Protein AF-A0A229HDL2-F1 (afdb_monomer_lite)

pLDDT: mean 73.29, std 24.27, range [25.62, 96.75]

Structure (mmCIF, N/CA/C/O backbone):
data_AF-A0A229HDL2-F1
#
_entry.id   AF-A0A229HDL2-F1
#
loop_
_atom_site.group_PDB
_atom_site.id
_atom_site.type_symbol
_atom_site.label_atom_id
_atom_site.label_alt_id
_atom_site.label_comp_id
_atom_site.label_asym_id
_atom_site.label_entity_id
_atom_site.label_seq_id
_atom_site.pdbx_PDB_ins_code
_atom_site.Cartn_x
_atom_site.Cartn_y
_atom_site.Cartn_z
_atom_site.occupancy
_atom_site.B_iso_or_equiv
_atom_site.auth_seq_id
_atom_site.auth_comp_id
_atom_site.auth_asym_id
_atom_site.auth_atom_id
_atom_site.pdbx_PDB_model_num
ATOM 1 N N . MET A 1 1 ? -19.088 -33.763 -33.936 1.00 35.72 1 MET A N 1
ATOM 2 C CA . MET A 1 1 ? -19.529 -34.757 -32.932 1.00 35.72 1 MET A CA 1
ATOM 3 C C . MET A 1 1 ? -18.611 -34.545 -31.736 1.00 35.72 1 MET A C 1
ATOM 5 O O . MET A 1 1 ? -17.457 -34.911 -31.828 1.00 35.72 1 MET A O 1
ATOM 9 N N . PHE A 1 2 ? -18.923 -33.726 -30.738 1.00 29.33 2 PHE A N 1
ATOM 10 C CA . PHE A 1 2 ? -20.128 -33.645 -29.916 1.00 29.33 2 PHE A CA 1
ATOM 11 C C . PHE A 1 2 ? -20.844 -32.289 -29.994 1.00 29.33 2 PHE A C 1
ATOM 13 O O . PHE A 1 2 ? -20.220 -31.245 -30.150 1.00 29.33 2 PHE A O 1
ATOM 20 N N . ALA A 1 3 ? -22.164 -32.348 -29.862 1.00 27.50 3 ALA A N 1
ATOM 21 C CA . ALA A 1 3 ? -23.066 -31.244 -29.571 1.00 27.50 3 ALA A CA 1
ATOM 22 C C . ALA A 1 3 ? -23.783 -31.596 -28.261 1.00 27.50 3 ALA A C 1
ATOM 24 O O . ALA A 1 3 ? -24.092 -32.772 -28.084 1.00 27.50 3 ALA A O 1
ATOM 25 N N . PHE A 1 4 ? -24.050 -30.615 -27.394 1.00 26.47 4 PHE A N 1
ATOM 26 C CA . PHE A 1 4 ? -25.296 -30.477 -26.623 1.00 26.47 4 PHE A CA 1
ATOM 27 C C . PHE A 1 4 ? -25.312 -29.135 -25.859 1.00 26.47 4 PHE A C 1
ATOM 29 O O . PHE A 1 4 ? -24.327 -28.786 -25.218 1.00 26.47 4 PHE A O 1
ATOM 36 N N . LEU A 1 5 ? -26.439 -28.423 -26.026 1.00 29.22 5 LEU A N 1
ATOM 37 C CA . LEU A 1 5 ? -27.189 -27.481 -25.166 1.00 29.22 5 LEU A CA 1
ATOM 38 C C . LEU A 1 5 ? -26.467 -26.768 -23.996 1.00 29.22 5 LEU A C 1
ATOM 40 O O . LEU A 1 5 ? -25.735 -27.382 -23.244 1.00 29.22 5 LEU A O 1
ATOM 44 N N . GLY A 1 6 ? -26.736 -25.511 -23.641 1.00 26.12 6 GLY A N 1
ATOM 45 C CA . GLY A 1 6 ? -27.841 -24.611 -23.946 1.00 26.12 6 GLY A CA 1
ATOM 46 C C . GLY A 1 6 ? -27.874 -23.488 -22.888 1.00 26.12 6 GLY A C 1
ATOM 47 O O . GLY A 1 6 ? -27.521 -23.704 -21.736 1.00 26.12 6 GLY A O 1
ATOM 48 N N . SER A 1 7 ? -28.260 -22.292 -23.328 1.00 31.92 7 SER A N 1
ATOM 49 C CA . SER A 1 7 ? -28.936 -21.197 -22.612 1.00 31.92 7 SER A CA 1
ATOM 50 C C . SER A 1 7 ? -28.801 -21.063 -21.081 1.00 31.92 7 SER A C 1
ATOM 52 O O . SER A 1 7 ? -29.460 -21.776 -20.332 1.00 31.92 7 SER A O 1
ATOM 54 N N . ALA A 1 8 ? -28.155 -19.982 -20.627 1.00 31.09 8 ALA A N 1
ATOM 55 C CA . ALA A 1 8 ? -28.577 -19.252 -19.424 1.00 31.09 8 ALA A CA 1
ATOM 56 C C . ALA A 1 8 ? -28.154 -17.776 -19.521 1.00 31.09 8 ALA A C 1
ATOM 58 O O . ALA A 1 8 ? -27.014 -17.407 -19.240 1.00 31.09 8 ALA A O 1
ATOM 59 N N . GLY A 1 9 ? -29.089 -16.930 -19.960 1.00 27.27 9 GLY A N 1
ATOM 60 C CA . GLY A 1 9 ? -28.965 -15.480 -19.876 1.00 27.27 9 GLY A CA 1
ATOM 61 C C . GLY A 1 9 ? -28.921 -15.034 -18.417 1.00 27.27 9 GLY A C 1
ATOM 62 O O . GLY A 1 9 ? -29.721 -15.482 -17.598 1.00 27.27 9 GLY A O 1
ATOM 63 N N . TRP A 1 10 ? -27.980 -14.153 -18.095 1.00 25.62 10 TRP A N 1
ATOM 64 C CA . TRP A 1 10 ? -27.902 -13.514 -16.786 1.00 25.62 10 TRP A CA 1
ATOM 65 C C . TRP A 1 10 ? -29.042 -12.495 -16.628 1.00 25.62 10 TRP A C 1
ATOM 67 O O . TRP A 1 10 ? -29.143 -11.567 -17.436 1.00 25.62 10 TRP A O 1
ATOM 77 N N . PRO A 1 11 ? -29.911 -12.629 -15.611 1.00 33.75 11 PRO A N 1
ATOM 78 C CA . PRO A 1 11 ? -31.008 -11.698 -15.414 1.00 33.75 11 PRO A CA 1
ATOM 79 C C . PRO A 1 11 ? -30.510 -10.409 -14.748 1.00 33.75 11 PRO A C 1
ATOM 81 O O . PRO A 1 11 ? -30.074 -10.403 -13.598 1.00 33.75 11 PRO A O 1
ATOM 84 N N . TYR A 1 12 ? -30.655 -9.285 -15.454 1.00 31.09 12 TYR A N 1
ATOM 85 C CA . TYR A 1 12 ? -30.693 -7.956 -14.843 1.00 31.09 12 TYR A CA 1
ATOM 86 C C . TYR A 1 12 ? -31.945 -7.862 -13.952 1.00 31.09 12 TYR A C 1
ATOM 88 O O . TYR A 1 12 ? -33.050 -7.558 -14.407 1.00 31.09 12 TYR A O 1
ATOM 96 N N . GLY A 1 13 ? -31.771 -8.166 -12.667 1.00 30.03 13 GLY A N 1
ATOM 97 C CA . GLY A 1 13 ? -32.766 -7.977 -11.618 1.00 30.03 13 GLY A CA 1
ATOM 98 C C . GLY A 1 13 ? -32.838 -6.512 -11.191 1.00 30.03 13 GLY A C 1
ATOM 99 O O . GLY A 1 13 ? -31.909 -5.958 -10.612 1.00 30.03 13 GLY A O 1
ATOM 100 N N . ARG A 1 14 ? -33.974 -5.890 -11.491 1.00 33.97 14 ARG A N 1
ATOM 101 C CA . ARG A 1 14 ? -34.402 -4.551 -11.077 1.00 33.97 14 ARG A CA 1
ATOM 102 C C . ARG A 1 14 ? -34.423 -4.462 -9.534 1.00 33.97 14 ARG A C 1
ATOM 104 O O . ARG A 1 14 ? -35.253 -5.110 -8.905 1.00 33.97 14 ARG A O 1
ATOM 111 N N . ALA A 1 15 ? -33.525 -3.685 -8.921 1.00 33.09 15 ALA A N 1
ATOM 112 C CA . ALA A 1 15 ? -33.500 -3.471 -7.469 1.00 33.09 15 ALA A CA 1
ATOM 113 C C . ALA A 1 15 ? -34.529 -2.412 -7.019 1.00 33.09 15 ALA A C 1
ATOM 115 O O . ALA A 1 15 ? -34.683 -1.359 -7.638 1.00 33.09 15 ALA A O 1
ATOM 116 N N . ALA A 1 16 ? -35.234 -2.737 -5.934 1.00 32.97 16 ALA A N 1
ATOM 117 C CA . ALA A 1 16 ? -36.350 -2.017 -5.324 1.00 32.97 16 ALA A CA 1
ATOM 118 C C . ALA A 1 16 ? -35.959 -0.684 -4.634 1.00 32.97 16 ALA A C 1
ATOM 120 O O . ALA A 1 16 ? -34.818 -0.525 -4.193 1.00 32.97 16 ALA A O 1
ATOM 121 N N . PRO A 1 17 ? -36.904 0.267 -4.467 1.00 36.31 17 PRO A N 1
ATOM 122 C CA . PRO A 1 17 ? -36.658 1.530 -3.780 1.00 36.31 17 PRO A CA 1
ATOM 123 C C . PRO A 1 17 ? -36.771 1.350 -2.259 1.00 36.31 17 PRO A C 1
ATOM 125 O O . PRO A 1 17 ? -37.806 0.919 -1.759 1.00 36.31 17 PRO A O 1
ATOM 128 N N . GLY A 1 18 ? -35.731 1.709 -1.500 1.00 40.47 18 GLY A N 1
ATOM 129 C CA . GLY A 1 18 ? -35.843 1.730 -0.036 1.00 40.47 18 GLY A CA 1
ATOM 130 C C . GLY A 1 18 ? -34.559 1.521 0.758 1.00 40.47 18 GLY A C 1
ATOM 131 O O . GLY A 1 18 ? -34.530 0.693 1.664 1.00 40.47 18 GLY A O 1
ATOM 132 N N . LYS A 1 19 ? -33.501 2.291 0.495 1.00 35.25 19 LYS A N 1
ATOM 133 C CA . LYS A 1 19 ? -32.442 2.510 1.492 1.00 35.25 19 LYS A CA 1
ATOM 134 C C . LYS A 1 19 ? -32.227 4.010 1.631 1.00 35.25 19 LYS A C 1
ATOM 136 O O . LYS A 1 19 ? -31.726 4.671 0.728 1.00 35.25 19 LYS A O 1
ATOM 141 N N . ARG A 1 20 ? -32.685 4.557 2.761 1.00 34.62 20 ARG A N 1
ATOM 142 C CA . ARG A 1 20 ? -32.428 5.945 3.155 1.00 34.62 20 ARG A CA 1
ATOM 143 C C . ARG A 1 20 ? -30.916 6.140 3.225 1.00 34.62 20 ARG A C 1
ATOM 145 O O . ARG A 1 20 ? -30.246 5.517 4.043 1.00 34.62 20 ARG A O 1
ATOM 152 N N . MET A 1 21 ? -30.410 7.002 2.353 1.00 29.44 21 MET A N 1
ATOM 153 C CA . MET A 1 21 ? -29.036 7.481 2.353 1.00 29.44 21 MET A CA 1
ATOM 154 C C . MET A 1 21 ? -28.767 8.156 3.703 1.00 29.44 21 MET A C 1
ATOM 156 O O . MET A 1 21 ? -29.301 9.234 3.976 1.00 29.44 21 MET A O 1
ATOM 160 N N . ARG A 1 22 ? -27.990 7.510 4.581 1.00 35.47 22 ARG A N 1
ATOM 161 C CA . ARG A 1 22 ? -27.449 8.184 5.765 1.00 35.47 22 ARG A CA 1
ATOM 162 C C . ARG A 1 22 ? -26.499 9.261 5.249 1.00 35.47 22 ARG A C 1
ATOM 164 O O . ARG A 1 22 ? -25.493 8.959 4.613 1.00 35.47 22 ARG A O 1
ATOM 171 N N . ARG A 1 23 ? -26.873 10.527 5.450 1.00 34.09 23 ARG A N 1
ATOM 172 C CA . ARG A 1 23 ? -25.997 11.671 5.186 1.00 34.09 23 ARG A CA 1
ATOM 173 C C . ARG A 1 23 ? -24.740 11.475 6.034 1.00 34.09 23 ARG A C 1
ATOM 175 O O . ARG A 1 23 ? -24.850 11.312 7.245 1.00 34.09 23 ARG A O 1
ATOM 182 N N . ARG A 1 24 ? -23.575 11.442 5.384 1.00 36.00 24 ARG A N 1
ATOM 183 C CA . ARG A 1 24 ? -22.274 11.461 6.058 1.00 36.00 24 ARG A CA 1
ATOM 184 C C . ARG A 1 24 ? -22.187 12.774 6.838 1.00 36.00 24 ARG A C 1
ATOM 186 O O . ARG A 1 24 ? -22.308 13.840 6.233 1.00 36.00 24 ARG A O 1
ATOM 193 N N . SER A 1 25 ? -22.028 12.694 8.154 1.00 28.47 25 SER A N 1
ATOM 194 C CA . SER A 1 25 ? -21.647 13.847 8.966 1.00 28.47 25 SER A CA 1
ATOM 195 C C . SER A 1 25 ? -20.234 14.255 8.559 1.00 28.47 25 SER A C 1
ATOM 197 O O . SER A 1 25 ? -19.325 13.430 8.543 1.00 28.47 25 SER A O 1
ATOM 199 N N . ALA A 1 26 ? -20.078 15.508 8.144 1.00 35.62 26 ALA A N 1
ATOM 200 C CA . ALA A 1 26 ? -18.794 16.084 7.787 1.00 35.62 26 ALA A CA 1
ATOM 201 C C . ALA A 1 26 ? -18.086 16.555 9.064 1.00 35.62 26 ALA A C 1
ATOM 203 O O . ALA A 1 26 ? -18.582 17.463 9.727 1.00 35.62 26 ALA A O 1
ATOM 204 N N . SER A 1 27 ? -16.936 15.968 9.388 1.00 34.97 27 SER A N 1
ATOM 205 C CA . SER A 1 27 ? -15.956 16.555 10.306 1.00 34.97 27 SER A CA 1
ATOM 206 C C . SER A 1 27 ? -14.816 17.195 9.500 1.00 34.97 27 SER A C 1
ATOM 208 O O . SER A 1 27 ? -14.452 16.744 8.412 1.00 34.97 27 SER A O 1
ATOM 210 N N . LEU A 1 28 ? -14.364 18.350 9.988 1.00 36.59 28 LEU A N 1
ATOM 211 C CA . LEU A 1 28 ? -13.565 19.356 9.288 1.00 36.59 28 LEU A CA 1
ATOM 212 C C . LEU A 1 28 ? -12.082 18.967 9.183 1.00 36.59 28 LEU A C 1
ATOM 214 O O . LEU A 1 28 ? -11.467 18.546 10.154 1.00 36.59 28 LEU A O 1
ATOM 218 N N . GLY A 1 29 ? -11.531 19.167 7.984 1.00 35.91 29 GLY A N 1
ATOM 219 C CA . GLY A 1 29 ? -10.149 18.874 7.596 1.00 35.91 29 GLY A CA 1
ATOM 220 C C . GLY A 1 29 ? -10.079 18.604 6.092 1.00 35.91 29 GLY A C 1
ATOM 221 O O . GLY A 1 29 ? -9.729 17.510 5.664 1.00 35.91 29 GLY A O 1
ATOM 222 N N . ARG A 1 30 ? -10.561 19.551 5.272 1.00 39.00 30 ARG A N 1
ATOM 223 C CA . ARG A 1 30 ? -10.638 19.392 3.812 1.00 39.00 30 ARG A CA 1
ATOM 224 C C . ARG A 1 30 ? -9.257 19.564 3.188 1.00 39.00 30 ARG A C 1
ATOM 226 O O . ARG A 1 30 ? -8.929 20.640 2.704 1.00 39.00 30 ARG A O 1
ATOM 233 N N . GLU A 1 31 ? -8.509 18.477 3.112 1.00 40.75 31 GLU A N 1
ATOM 234 C CA . GLU A 1 31 ? -7.578 18.285 2.008 1.00 40.75 31 GLU A CA 1
ATOM 235 C C . GLU A 1 31 ? -8.283 17.387 0.990 1.00 40.75 31 GLU A C 1
ATOM 237 O O . GLU A 1 31 ? -8.733 16.280 1.299 1.00 40.75 31 GLU A O 1
ATOM 242 N N . ALA A 1 32 ? -8.550 17.948 -0.191 1.00 40.72 32 ALA A N 1
ATOM 243 C CA . ALA A 1 32 ? -9.361 17.304 -1.211 1.00 40.72 32 ALA A CA 1
ATOM 244 C C . ALA A 1 32 ? -8.734 15.959 -1.599 1.00 40.72 32 ALA A C 1
ATOM 246 O O . ALA A 1 32 ? -7.570 15.899 -1.988 1.00 40.72 32 ALA A O 1
ATOM 247 N N . ILE A 1 33 ? -9.523 14.884 -1.507 1.00 43.34 33 ILE A N 1
ATOM 248 C CA . ILE A 1 33 ? -9.184 13.588 -2.103 1.00 43.34 33 ILE A CA 1
ATOM 249 C C . ILE A 1 33 ? -8.795 13.872 -3.564 1.00 43.34 33 ILE A C 1
ATOM 251 O O . ILE A 1 33 ? -9.604 14.492 -4.269 1.00 43.34 33 ILE A O 1
ATOM 255 N N . PRO A 1 34 ? -7.589 13.491 -4.028 1.00 38.41 34 PRO A N 1
ATOM 256 C CA . PRO A 1 34 ? -7.245 13.667 -5.430 1.00 38.41 34 PRO A CA 1
ATOM 257 C C . PRO A 1 34 ? -8.293 12.953 -6.299 1.00 38.41 34 PRO A C 1
ATOM 259 O O . PRO A 1 34 ? -8.864 11.945 -5.866 1.00 38.41 34 PRO A O 1
ATOM 262 N N . PRO A 1 35 ? -8.597 13.466 -7.505 1.00 37.59 35 PRO A N 1
ATOM 263 C CA . PRO A 1 35 ? -9.518 12.793 -8.412 1.00 37.59 35 PRO A CA 1
ATOM 264 C C . PRO A 1 35 ? -9.108 11.322 -8.584 1.00 37.59 35 PRO A C 1
ATOM 266 O O . PRO A 1 35 ? -7.925 10.994 -8.513 1.00 37.59 35 PRO A O 1
ATOM 269 N N . ARG A 1 36 ? -10.119 10.449 -8.736 1.00 45.44 36 ARG A N 1
ATOM 270 C CA . ARG A 1 36 ? -10.008 8.987 -8.919 1.00 45.44 36 ARG A CA 1
ATOM 271 C C . ARG A 1 36 ? -8.704 8.583 -9.617 1.00 45.44 36 ARG A C 1
ATOM 273 O O . ARG A 1 36 ? -8.423 9.197 -10.643 1.00 45.44 36 ARG A O 1
ATOM 280 N N . PRO A 1 37 ? -8.011 7.504 -9.192 1.00 46.78 37 PRO A N 1
ATOM 281 C CA . PRO A 1 37 ? -6.945 6.946 -10.011 1.00 46.78 37 PRO A CA 1
ATOM 282 C C . PRO A 1 37 ? -7.536 6.579 -11.378 1.00 46.78 37 PRO A C 1
ATOM 284 O O . PRO A 1 37 ? -8.365 5.675 -11.525 1.00 46.78 37 PRO A O 1
ATOM 287 N N . GLU A 1 38 ? -7.187 7.379 -12.373 1.00 44.91 38 GLU A N 1
ATOM 288 C CA . GLU A 1 38 ? -7.471 7.152 -13.775 1.00 44.91 38 GLU A CA 1
ATOM 289 C C . GLU A 1 38 ? -6.586 5.985 -14.211 1.00 44.91 38 GLU A C 1
ATOM 291 O O . GLU A 1 38 ? -5.394 6.157 -14.385 1.00 44.91 38 GLU A O 1
ATOM 296 N N . ARG A 1 39 ? -7.174 4.777 -14.236 1.00 53.09 39 ARG A N 1
ATOM 297 C CA . ARG A 1 39 ? -6.600 3.490 -14.691 1.00 53.09 39 ARG A CA 1
ATOM 298 C C . ARG A 1 39 ? -5.068 3.395 -14.617 1.00 53.09 39 ARG A C 1
ATOM 300 O O . ARG A 1 39 ? -4.372 3.812 -15.538 1.00 53.09 39 ARG A O 1
ATOM 307 N N . SER A 1 40 ? -4.552 2.711 -13.598 1.00 62.78 40 SER A N 1
ATOM 308 C CA . SER A 1 40 ? -3.168 2.237 -13.632 1.00 62.78 40 SER A CA 1
ATOM 309 C C . SER A 1 40 ? -3.019 1.193 -14.747 1.00 62.78 40 SER A C 1
ATOM 311 O O . SER A 1 40 ? -3.548 0.084 -14.646 1.00 62.78 40 SER A O 1
ATOM 313 N N . ALA A 1 41 ? -2.338 1.555 -15.835 1.00 74.94 41 ALA A N 1
ATOM 314 C CA . ALA A 1 41 ? -1.947 0.603 -16.868 1.00 74.94 41 ALA A CA 1
ATOM 315 C C . ALA A 1 41 ? -0.718 -0.181 -16.385 1.00 74.94 41 ALA A C 1
ATOM 317 O O . ALA A 1 41 ? 0.343 0.406 -16.160 1.00 74.94 41 ALA A O 1
ATOM 318 N N . ILE A 1 42 ? -0.887 -1.485 -16.196 1.00 83.12 42 ILE A N 1
ATOM 319 C CA . ILE A 1 42 ? 0.175 -2.440 -15.895 1.00 83.12 42 ILE A CA 1
ATOM 320 C C . ILE A 1 42 ? 0.760 -2.912 -17.220 1.00 83.12 42 ILE A C 1
ATOM 322 O O . ILE A 1 42 ? 0.027 -3.337 -18.116 1.00 83.12 42 ILE A O 1
ATOM 326 N N . LEU A 1 43 ? 2.075 -2.808 -17.335 1.00 83.38 43 LEU A N 1
ATOM 327 C CA . LEU A 1 43 ? 2.819 -3.116 -18.544 1.00 83.38 43 LEU A CA 1
ATOM 328 C C . LEU A 1 43 ? 3.832 -4.222 -18.241 1.00 83.38 43 LEU A C 1
ATOM 330 O O . LEU A 1 43 ? 4.354 -4.294 -17.131 1.00 83.38 43 LEU A O 1
ATOM 334 N N . ALA A 1 44 ? 4.119 -5.081 -19.218 1.00 82.19 44 ALA A N 1
ATOM 335 C CA . ALA A 1 44 ? 5.055 -6.191 -19.031 1.00 82.19 44 ALA A CA 1
ATOM 336 C C . ALA A 1 44 ? 6.484 -5.711 -18.727 1.00 82.19 44 ALA A C 1
ATOM 338 O O . ALA A 1 44 ? 7.225 -6.378 -18.013 1.00 82.19 44 ALA A O 1
ATOM 339 N N . GLU A 1 45 ? 6.857 -4.532 -19.223 1.00 86.00 45 GLU A N 1
ATOM 340 C CA . GLU A 1 45 ? 8.133 -3.875 -18.937 1.00 86.00 45 GLU A CA 1
ATOM 341 C C . GLU A 1 45 ? 8.235 -3.268 -17.528 1.00 86.00 45 GLU A C 1
ATOM 343 O O . GLU A 1 45 ? 9.304 -2.781 -17.154 1.00 86.00 45 GLU A O 1
ATOM 348 N N . ASP A 1 46 ? 7.152 -3.266 -16.742 1.00 87.25 46 ASP A N 1
ATOM 349 C CA . ASP A 1 46 ? 7.191 -2.737 -15.384 1.00 87.25 46 ASP A CA 1
ATOM 350 C C . ASP A 1 46 ? 8.122 -3.578 -14.506 1.00 87.25 46 ASP A C 1
ATOM 352 O O . ASP A 1 46 ? 7.944 -4.786 -14.333 1.00 87.25 46 ASP A O 1
ATOM 356 N N . SER A 1 47 ? 9.078 -2.917 -13.855 1.00 90.75 47 SER A N 1
ATOM 357 C CA . SER A 1 47 ? 9.800 -3.536 -12.745 1.00 90.75 47 SER A CA 1
ATOM 358 C C . SER A 1 47 ? 8.831 -3.883 -11.607 1.00 90.75 47 SER A C 1
ATOM 360 O O . SER A 1 47 ? 7.771 -3.268 -11.473 1.00 90.75 47 SER A O 1
ATOM 362 N N . GLY A 1 48 ? 9.210 -4.811 -10.721 1.00 91.06 48 GLY A N 1
ATOM 363 C CA . GLY A 1 48 ? 8.396 -5.135 -9.541 1.00 91.06 48 GLY A CA 1
ATOM 364 C C . GLY A 1 48 ? 8.034 -3.894 -8.710 1.00 91.06 48 GLY A C 1
ATOM 365 O O . GLY A 1 48 ? 6.894 -3.750 -8.273 1.00 91.06 48 GLY A O 1
ATOM 366 N N . ALA A 1 49 ? 8.963 -2.942 -8.574 1.00 91.50 49 ALA A N 1
ATOM 367 C CA . ALA A 1 49 ? 8.729 -1.674 -7.882 1.00 91.50 49 ALA A CA 1
ATOM 368 C C . ALA A 1 49 ? 7.691 -0.787 -8.592 1.00 91.50 49 ALA A C 1
ATOM 370 O O . ALA A 1 49 ? 6.781 -0.276 -7.938 1.00 91.50 49 ALA A O 1
ATOM 371 N N . ALA A 1 50 ? 7.787 -0.638 -9.919 1.00 90.62 50 ALA A N 1
ATOM 372 C CA . ALA A 1 50 ? 6.819 0.119 -10.715 1.00 90.62 50 ALA A CA 1
ATOM 373 C C . ALA A 1 50 ? 5.428 -0.536 -10.697 1.00 90.62 50 ALA A C 1
ATOM 375 O O . ALA A 1 50 ? 4.411 0.151 -10.571 1.00 90.62 50 ALA A O 1
ATOM 376 N N . LEU A 1 51 ? 5.380 -1.868 -10.757 1.00 92.81 51 LEU A N 1
ATOM 377 C CA . LEU A 1 51 ? 4.149 -2.639 -10.648 1.00 92.81 51 LEU A CA 1
ATOM 378 C C . LEU A 1 51 ? 3.485 -2.429 -9.280 1.00 92.81 51 LEU A C 1
ATOM 380 O O . LEU A 1 51 ? 2.316 -2.046 -9.218 1.00 92.81 51 LEU A O 1
ATOM 384 N N . VAL A 1 52 ? 4.224 -2.596 -8.178 1.00 94.69 52 VAL A N 1
ATOM 385 C CA . VAL A 1 52 ? 3.691 -2.376 -6.824 1.00 94.69 52 VAL A CA 1
ATOM 386 C C . VAL A 1 52 ? 3.298 -0.914 -6.603 1.00 94.69 52 VAL A C 1
ATOM 388 O O . VAL A 1 52 ? 2.253 -0.664 -6.009 1.00 94.69 52 VAL A O 1
ATOM 391 N N . TYR A 1 53 ? 4.042 0.060 -7.136 1.00 93.12 53 TYR A N 1
ATOM 392 C CA . TYR A 1 53 ? 3.658 1.478 -7.106 1.00 93.12 53 TYR A CA 1
ATOM 393 C C . TYR A 1 53 ? 2.264 1.705 -7.717 1.00 93.12 53 TYR A C 1
ATOM 395 O O . TYR A 1 53 ? 1.394 2.339 -7.103 1.00 93.12 53 TYR A O 1
ATOM 403 N N . LYS A 1 54 ? 2.028 1.133 -8.906 1.00 91.38 54 LYS A N 1
ATOM 404 C CA . LYS A 1 54 ? 0.754 1.205 -9.639 1.00 91.38 54 LYS A CA 1
ATOM 405 C C . LYS A 1 54 ? -0.379 0.472 -8.920 1.00 91.38 54 LYS A C 1
ATOM 407 O O . LYS A 1 54 ? -1.499 0.991 -8.872 1.00 91.38 54 LYS A O 1
ATOM 412 N N . LEU A 1 55 ? -0.097 -0.703 -8.353 1.00 93.31 55 LEU A N 1
ATOM 413 C CA . LEU A 1 55 ? -1.053 -1.493 -7.571 1.00 93.31 55 LEU A CA 1
ATOM 414 C C . LEU A 1 55 ? -1.440 -0.766 -6.279 1.00 93.31 55 LEU A C 1
ATOM 416 O O . LEU A 1 55 ? -2.628 -0.633 -5.994 1.00 93.31 55 LEU A O 1
ATOM 420 N N . ALA A 1 56 ? -0.466 -0.208 -5.555 1.00 93.75 56 ALA A N 1
ATOM 421 C CA . ALA A 1 56 ? -0.678 0.579 -4.342 1.00 93.75 56 ALA A CA 1
ATOM 422 C C . ALA A 1 56 ? -1.578 1.799 -4.596 1.00 93.75 56 ALA A C 1
ATOM 424 O O . ALA A 1 56 ? -2.453 2.102 -3.786 1.00 93.75 56 ALA A O 1
ATOM 425 N N . ALA A 1 57 ? -1.450 2.461 -5.753 1.00 90.50 57 ALA A N 1
ATOM 426 C CA . ALA A 1 57 ? -2.359 3.543 -6.141 1.00 90.50 57 ALA A CA 1
ATOM 427 C C . ALA A 1 57 ? -3.824 3.072 -6.275 1.00 90.50 57 ALA A C 1
ATOM 429 O O . ALA A 1 57 ? -4.752 3.838 -6.005 1.00 90.50 57 ALA A O 1
ATOM 430 N N . GLY A 1 58 ? -4.051 1.799 -6.618 1.00 90.50 58 GLY A N 1
ATOM 431 C CA . GLY A 1 58 ? -5.376 1.177 -6.649 1.00 90.50 58 GLY A CA 1
ATOM 432 C C . GLY A 1 58 ? -6.068 1.131 -5.282 1.00 90.50 58 GLY A C 1
ATOM 433 O O . GLY A 1 58 ? -7.282 1.315 -5.218 1.00 90.50 58 GLY A O 1
ATOM 434 N N . PHE A 1 59 ? -5.312 0.994 -4.187 1.00 93.38 59 PHE A N 1
ATOM 435 C CA . PHE A 1 59 ? -5.838 0.977 -2.811 1.00 93.38 59 PHE A CA 1
ATOM 436 C C . PHE A 1 59 ? -6.333 2.346 -2.322 1.00 93.38 59 PHE A C 1
ATOM 438 O O . PHE A 1 59 ? -7.014 2.441 -1.299 1.00 93.38 59 PHE A O 1
ATOM 445 N N . LEU A 1 60 ? -6.047 3.427 -3.057 1.00 90.56 60 LEU A N 1
ATOM 446 C CA . LEU A 1 60 ? -6.613 4.748 -2.772 1.00 90.56 60 LEU A CA 1
ATOM 447 C C . LEU A 1 60 ? -8.097 4.844 -3.160 1.00 90.56 60 LEU A C 1
ATOM 449 O O . LEU A 1 60 ? -8.783 5.782 -2.745 1.00 90.56 60 LEU A O 1
ATOM 453 N N . GLY A 1 61 ? -8.611 3.874 -3.915 1.00 87.88 61 GLY A N 1
ATOM 454 C CA . GLY A 1 61 ? -9.999 3.806 -4.339 1.00 87.88 61 GLY A CA 1
ATOM 455 C C . GLY A 1 61 ? -10.321 2.443 -4.931 1.00 87.88 61 GLY A C 1
ATOM 456 O O . GLY A 1 61 ? -10.160 1.429 -4.270 1.00 87.88 61 GLY A O 1
ATOM 457 N N . ARG A 1 62 ? -10.808 2.420 -6.175 1.00 83.56 62 ARG A N 1
ATOM 458 C CA . ARG A 1 62 ? -11.134 1.166 -6.860 1.00 83.56 62 ARG A CA 1
ATOM 459 C C . ARG A 1 62 ? -9.956 0.705 -7.696 1.00 83.56 62 ARG A C 1
ATOM 461 O O . ARG A 1 62 ? -9.534 1.447 -8.586 1.00 83.56 62 ARG A O 1
ATOM 468 N N . ILE A 1 63 ? -9.494 -0.515 -7.452 1.00 85.19 63 ILE A N 1
ATOM 469 C CA . ILE A 1 63 ? -8.461 -1.126 -8.280 1.00 85.19 63 ILE A CA 1
ATOM 470 C C . ILE A 1 63 ? -9.021 -1.420 -9.678 1.00 85.19 63 ILE A C 1
ATOM 472 O O . ILE A 1 63 ? -10.069 -2.045 -9.839 1.00 85.19 63 ILE A O 1
ATOM 476 N N . CYS A 1 64 ? -8.334 -0.910 -10.696 1.00 80.31 64 CYS A N 1
ATOM 477 C CA . CYS A 1 64 ? -8.634 -1.148 -12.102 1.00 80.31 64 CYS A CA 1
ATOM 478 C C . CYS A 1 64 ? -7.327 -1.555 -12.772 1.00 80.31 64 CYS A C 1
ATOM 480 O O . CYS A 1 64 ? -6.440 -0.715 -12.916 1.00 80.31 64 CYS A O 1
ATOM 482 N N . LEU A 1 65 ? -7.221 -2.819 -13.173 1.00 82.88 65 LEU A N 1
ATOM 483 C CA . LEU A 1 65 ? -6.079 -3.316 -13.933 1.00 82.88 65 LEU A CA 1
ATOM 484 C C . LEU A 1 65 ? -6.391 -3.162 -15.426 1.00 82.88 65 LEU A C 1
ATOM 486 O O . LEU A 1 65 ? -7.479 -3.508 -15.884 1.00 82.88 65 LEU A O 1
ATOM 490 N N . SER A 1 66 ? -5.457 -2.591 -16.174 1.00 81.94 66 SER A N 1
ATOM 491 C CA . SER A 1 66 ? -5.535 -2.430 -17.631 1.00 81.94 66 SER A CA 1
ATOM 492 C C . SER A 1 66 ? -4.128 -2.520 -18.220 1.00 81.94 66 SER A C 1
ATOM 494 O O . SER A 1 66 ? -3.178 -2.394 -17.458 1.00 81.94 66 SER A O 1
ATOM 496 N N . GLY A 1 67 ? -3.986 -2.722 -19.531 1.00 82.75 67 GLY A N 1
ATOM 497 C CA . GLY A 1 67 ? -2.685 -2.897 -20.192 1.00 82.75 67 GLY A CA 1
ATOM 498 C C . GLY A 1 67 ? -2.532 -4.311 -20.746 1.00 82.75 67 GLY A C 1
ATOM 499 O O . GLY A 1 67 ? -3.496 -4.829 -21.308 1.00 82.75 67 GLY A O 1
ATOM 500 N N . ASP A 1 68 ? -1.365 -4.924 -20.534 1.00 81.56 68 ASP A N 1
ATOM 501 C CA . ASP A 1 68 ? -0.984 -6.221 -21.113 1.00 81.56 68 ASP A CA 1
ATOM 502 C C . ASP A 1 68 ? -0.848 -7.324 -20.032 1.00 81.56 68 ASP A C 1
ATOM 504 O O . ASP A 1 68 ? 0.235 -7.891 -19.864 1.00 81.56 68 ASP A O 1
ATOM 508 N N . PRO A 1 69 ? -1.909 -7.660 -19.267 1.00 76.38 69 PRO A N 1
ATOM 509 C CA . PRO A 1 69 ? -1.808 -8.642 -18.182 1.00 76.38 69 PRO A CA 1
ATOM 510 C C . PRO A 1 69 ? -1.370 -10.030 -18.677 1.00 76.38 69 PRO A C 1
ATOM 512 O O . PRO A 1 69 ? -0.688 -10.757 -17.961 1.00 76.38 69 PRO A O 1
ATOM 515 N N . ASP A 1 70 ? -1.697 -10.377 -19.923 1.00 82.31 70 ASP A N 1
ATOM 516 C CA . ASP A 1 70 ? -1.335 -11.657 -20.543 1.00 82.31 70 ASP A CA 1
ATOM 517 C C . ASP A 1 70 ? 0.175 -11.807 -20.796 1.00 82.31 70 ASP A C 1
ATOM 519 O O . ASP A 1 70 ? 0.646 -12.896 -21.119 1.00 82.31 70 ASP A O 1
ATOM 523 N N . ARG A 1 71 ? 0.942 -10.715 -20.678 1.00 88.56 71 ARG A N 1
ATOM 524 C CA . ARG A 1 71 ? 2.386 -10.675 -20.945 1.00 88.56 71 ARG A CA 1
ATOM 525 C C . ARG A 1 71 ? 3.233 -10.567 -19.679 1.00 88.56 71 ARG A C 1
ATOM 527 O O . ARG A 1 71 ? 4.449 -10.449 -19.794 1.00 88.56 71 ARG A O 1
ATOM 534 N N . LEU A 1 72 ? 2.603 -10.592 -18.506 1.00 89.62 72 LEU A N 1
ATOM 535 C CA . LEU A 1 72 ? 3.307 -10.584 -17.230 1.00 89.62 72 LEU A CA 1
ATOM 536 C C . LEU A 1 72 ? 4.016 -11.917 -16.994 1.00 89.62 72 LEU A C 1
ATOM 538 O O . LEU A 1 72 ? 3.473 -12.984 -17.294 1.00 89.62 72 LEU A O 1
ATOM 542 N N . ASP A 1 73 ? 5.216 -11.850 -16.428 1.00 92.12 73 ASP A N 1
ATOM 543 C CA . ASP A 1 73 ? 5.917 -13.036 -15.945 1.00 92.12 73 ASP A CA 1
ATOM 544 C C . ASP A 1 73 ? 5.291 -13.577 -14.641 1.00 92.12 73 ASP A C 1
ATOM 546 O O . ASP A 1 73 ? 4.403 -12.962 -14.043 1.00 92.12 73 ASP A O 1
ATOM 550 N N . GLU A 1 74 ? 5.724 -14.761 -14.192 1.00 93.12 74 GLU A N 1
ATOM 551 C CA . GLU A 1 74 ? 5.145 -15.396 -12.996 1.00 93.12 74 GLU A CA 1
ATOM 552 C C . GLU A 1 74 ? 5.386 -14.571 -11.722 1.00 93.12 74 GLU A C 1
ATOM 554 O O . GLU A 1 74 ? 4.540 -14.556 -10.830 1.00 93.12 74 GLU A O 1
ATOM 559 N N . HIS A 1 75 ? 6.505 -13.846 -11.635 1.00 92.19 75 HIS A N 1
ATOM 560 C CA . HIS A 1 75 ? 6.818 -13.010 -10.477 1.00 92.19 75 HIS A CA 1
ATOM 561 C C . HIS A 1 75 ? 5.908 -11.772 -10.425 1.00 92.19 75 HIS A C 1
ATOM 563 O O . HIS A 1 75 ? 5.331 -11.453 -9.385 1.00 92.19 75 HIS A O 1
ATOM 569 N N . GLN A 1 76 ? 5.695 -11.105 -11.559 1.00 92.88 76 GLN A N 1
ATOM 570 C CA . GLN A 1 76 ? 4.728 -10.019 -11.697 1.00 92.88 76 GLN A CA 1
ATOM 571 C C . GLN A 1 76 ? 3.299 -10.507 -11.412 1.00 92.88 76 GLN A C 1
ATOM 573 O O . GLN A 1 76 ? 2.546 -9.834 -10.703 1.00 92.88 76 GLN A O 1
ATOM 578 N N . TRP A 1 77 ? 2.921 -11.693 -11.899 1.00 93.75 77 TRP A N 1
ATOM 579 C CA . TRP A 1 77 ? 1.624 -12.297 -11.588 1.00 93.75 77 TRP A CA 1
ATOM 580 C C . TRP A 1 77 ? 1.457 -12.618 -10.104 1.00 93.75 77 TRP A C 1
ATOM 582 O O . TRP A 1 77 ? 0.362 -12.420 -9.572 1.00 93.75 77 TRP A O 1
ATOM 592 N N . ALA A 1 78 ? 2.511 -13.071 -9.421 1.00 94.31 78 ALA A N 1
ATOM 593 C CA . ALA A 1 78 ? 2.490 -13.276 -7.976 1.00 94.31 78 ALA A CA 1
ATOM 594 C C . ALA A 1 78 ? 2.183 -11.962 -7.240 1.00 94.31 78 ALA A C 1
ATOM 596 O O . ALA A 1 78 ? 1.231 -11.917 -6.462 1.00 94.31 78 ALA A O 1
ATOM 597 N N . LEU A 1 79 ? 2.865 -10.865 -7.592 1.00 94.44 79 LEU A N 1
ATOM 598 C CA . LEU A 1 79 ? 2.598 -9.534 -7.028 1.00 94.44 79 LEU A CA 1
ATOM 599 C C . LEU A 1 79 ? 1.161 -9.057 -7.291 1.00 94.44 79 LEU A C 1
ATOM 601 O O . LEU A 1 79 ? 0.519 -8.487 -6.407 1.00 94.44 79 LEU A O 1
ATOM 605 N N . VAL A 1 80 ? 0.622 -9.299 -8.491 1.00 93.44 80 VAL A N 1
ATOM 606 C CA . VAL A 1 80 ? -0.776 -8.964 -8.813 1.00 93.44 80 VAL A CA 1
ATOM 607 C C . VAL A 1 80 ? -1.749 -9.787 -7.967 1.00 93.44 80 VAL A C 1
ATOM 609 O O . VAL A 1 80 ? -2.714 -9.231 -7.441 1.00 93.44 80 VAL A O 1
ATOM 612 N N . ARG A 1 81 ? -1.514 -11.095 -7.808 1.00 94.56 81 ARG A N 1
ATOM 613 C CA . ARG A 1 81 ? -2.358 -11.974 -6.979 1.00 94.56 81 ARG A CA 1
ATOM 614 C C . ARG A 1 81 ? -2.331 -11.546 -5.513 1.00 94.56 81 ARG A C 1
ATOM 616 O O . ARG A 1 81 ? -3.397 -11.408 -4.918 1.00 94.56 81 ARG A O 1
ATOM 623 N N . GLU A 1 82 ? -1.149 -11.273 -4.967 1.00 95.44 82 GLU A N 1
ATOM 624 C CA . GLU A 1 82 ? -0.980 -10.752 -3.605 1.00 95.44 82 GLU A CA 1
ATOM 625 C C . GLU A 1 82 ? -1.718 -9.424 -3.413 1.00 95.44 82 GLU A C 1
ATOM 627 O O . GLU A 1 82 ? -2.442 -9.241 -2.434 1.00 95.44 82 GLU A O 1
ATOM 632 N N . ALA A 1 83 ? -1.607 -8.510 -4.380 1.00 94.69 83 ALA A N 1
ATOM 633 C CA . ALA A 1 83 ? -2.311 -7.237 -4.333 1.00 94.69 83 ALA A CA 1
ATOM 634 C C . ALA A 1 83 ? -3.835 -7.407 -4.378 1.00 94.69 83 ALA A C 1
ATOM 636 O O . ALA A 1 83 ? -4.542 -6.704 -3.659 1.00 94.69 83 ALA A O 1
ATOM 637 N N . LEU A 1 84 ? -4.361 -8.322 -5.197 1.00 94.31 84 LEU A N 1
ATOM 638 C CA . LEU A 1 84 ? -5.801 -8.575 -5.286 1.00 94.31 84 LEU A CA 1
ATOM 639 C C . LEU A 1 84 ? -6.358 -9.242 -4.020 1.00 94.31 84 LEU A C 1
ATOM 641 O O . LEU A 1 84 ? -7.438 -8.852 -3.572 1.00 94.31 84 LEU A O 1
ATOM 645 N N . ASP A 1 85 ? -5.626 -10.184 -3.419 1.00 95.69 85 ASP A N 1
ATOM 646 C CA . ASP A 1 85 ? -5.997 -10.783 -2.128 1.00 95.69 85 ASP A CA 1
ATOM 647 C C . ASP A 1 85 ? -6.033 -9.721 -1.019 1.00 95.69 85 ASP A C 1
ATOM 649 O O . ASP A 1 85 ? -7.046 -9.538 -0.330 1.00 95.69 85 ASP A O 1
ATOM 653 N N . LEU A 1 86 ? -4.964 -8.923 -0.922 1.00 96.19 86 LEU A N 1
ATOM 654 C CA . LEU A 1 86 ? -4.873 -7.822 0.031 1.00 96.19 86 LEU A CA 1
ATOM 655 C C . LEU A 1 86 ? -5.982 -6.784 -0.193 1.00 96.19 86 LEU A C 1
ATOM 657 O O . LEU A 1 86 ? -6.579 -6.296 0.768 1.00 96.19 86 LEU A O 1
ATOM 661 N N . TYR A 1 87 ? -6.302 -6.470 -1.451 1.00 95.38 87 TYR A N 1
ATOM 662 C CA . TYR A 1 87 ? -7.381 -5.549 -1.808 1.00 95.38 87 TYR A CA 1
ATOM 663 C C . TYR A 1 87 ? -8.749 -6.084 -1.372 1.00 95.38 87 TYR A C 1
ATOM 665 O O . TYR A 1 87 ? -9.550 -5.325 -0.827 1.00 95.38 87 TYR A O 1
ATOM 673 N N . GLY A 1 88 ? -9.011 -7.384 -1.537 1.00 94.75 88 GLY A N 1
ATOM 674 C CA . GLY A 1 88 ? -10.241 -8.018 -1.054 1.00 94.75 88 GLY A CA 1
ATOM 675 C C . GLY A 1 88 ? -10.429 -7.853 0.457 1.00 94.75 88 GLY A C 1
ATOM 676 O O . GLY A 1 88 ? -11.516 -7.497 0.916 1.00 94.75 88 GLY A O 1
ATOM 677 N N . ARG A 1 89 ? -9.349 -8.016 1.230 1.00 95.50 89 ARG A N 1
ATOM 678 C CA . ARG A 1 89 ? -9.341 -7.807 2.690 1.00 95.50 89 ARG A CA 1
ATOM 679 C C . ARG A 1 89 ? -9.503 -6.333 3.077 1.00 95.50 89 ARG A C 1
ATOM 681 O O . ARG A 1 89 ? -10.123 -6.026 4.096 1.00 95.50 89 ARG A O 1
ATOM 688 N N . ALA A 1 90 ? -8.961 -5.427 2.266 1.00 94.44 90 ALA A N 1
ATOM 689 C CA . ALA A 1 90 ? -8.987 -3.986 2.494 1.00 94.44 90 ALA A CA 1
ATOM 690 C C . ALA A 1 90 ? -10.271 -3.292 2.001 1.00 94.44 90 ALA A C 1
ATOM 692 O O . ALA A 1 90 ? -10.545 -2.170 2.426 1.00 94.44 90 ALA A O 1
ATOM 693 N N . ALA A 1 91 ? -11.075 -3.928 1.142 1.00 93.19 91 ALA A N 1
ATOM 694 C CA . ALA A 1 91 ? -1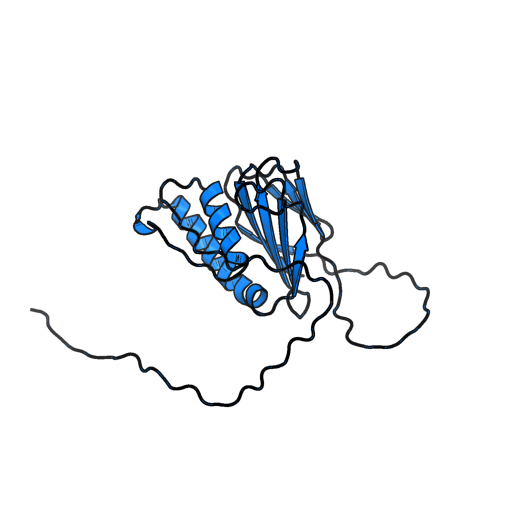2.251 -3.315 0.520 1.00 93.19 91 ALA A CA 1
ATOM 695 C C . ALA A 1 91 ? -13.217 -2.633 1.520 1.00 93.19 91 ALA A C 1
ATOM 697 O O . ALA A 1 91 ? -13.569 -1.476 1.282 1.00 93.19 91 ALA A O 1
ATOM 698 N N . PRO A 1 92 ? -13.557 -3.221 2.690 1.00 91.38 92 PRO A N 1
ATOM 699 C CA . PRO A 1 92 ? -14.395 -2.537 3.682 1.00 91.38 92 PRO A CA 1
ATOM 700 C C . PRO A 1 92 ? -13.777 -1.238 4.232 1.00 91.38 92 PRO A C 1
ATOM 702 O O . PRO A 1 92 ? -14.488 -0.278 4.516 1.00 91.38 92 PRO A O 1
ATOM 705 N N . LEU A 1 93 ? -12.445 -1.178 4.362 1.00 92.12 93 LEU A N 1
ATOM 706 C CA . LEU A 1 93 ? -11.719 0.025 4.795 1.00 92.12 93 LEU A CA 1
ATOM 707 C C . LEU A 1 93 ? -11.696 1.095 3.696 1.00 92.12 93 LEU A C 1
ATOM 709 O O . LEU A 1 93 ? -11.701 2.293 3.982 1.00 92.12 93 LEU A O 1
ATOM 713 N N . ILE A 1 94 ? -11.663 0.674 2.431 1.00 90.62 94 ILE A N 1
ATOM 714 C CA . ILE A 1 94 ? -11.715 1.568 1.270 1.00 90.62 94 ILE A CA 1
ATOM 715 C C . ILE A 1 94 ? -13.111 2.192 1.125 1.00 90.62 94 ILE A C 1
ATOM 717 O O . ILE A 1 94 ? -13.213 3.386 0.819 1.00 90.62 94 ILE A O 1
ATOM 721 N N . ASP A 1 95 ? -14.166 1.420 1.377 1.00 88.56 95 ASP A N 1
ATOM 722 C CA . ASP A 1 95 ? -15.552 1.859 1.197 1.00 88.56 95 ASP A CA 1
ATOM 723 C C . ASP A 1 95 ? -16.062 2.724 2.363 1.00 88.56 95 ASP A C 1
ATOM 725 O O . ASP A 1 95 ? -16.589 3.825 2.140 1.00 88.56 95 ASP A O 1
ATOM 729 N N . ASP A 1 96 ? -15.852 2.257 3.600 1.00 87.19 96 ASP A N 1
ATOM 730 C CA . ASP A 1 96 ? -16.472 2.822 4.807 1.00 87.19 96 ASP A CA 1
ATOM 731 C C . ASP A 1 96 ? -15.469 3.416 5.810 1.00 87.19 96 ASP A C 1
ATOM 733 O O . ASP A 1 96 ? -15.874 4.040 6.792 1.00 87.19 96 ASP A O 1
ATOM 737 N N . GLY A 1 97 ? -14.164 3.250 5.580 1.00 87.62 97 GLY A N 1
ATOM 738 C CA . GLY A 1 97 ? -13.134 3.724 6.499 1.00 87.62 97 GLY A CA 1
ATOM 739 C C . GLY A 1 97 ? -12.929 5.243 6.491 1.00 87.62 97 GLY A C 1
ATOM 740 O O . GLY A 1 97 ? -13.066 5.925 5.468 1.00 87.62 97 GLY A O 1
ATOM 741 N N . THR A 1 98 ? -12.521 5.780 7.639 1.00 89.62 98 THR A N 1
ATOM 742 C CA . THR A 1 98 ? -12.154 7.195 7.787 1.00 89.62 98 THR A CA 1
ATOM 743 C C . THR A 1 98 ? -10.744 7.416 7.255 1.00 89.62 98 THR A C 1
ATOM 745 O O . THR A 1 98 ? -9.791 6.802 7.730 1.00 89.62 98 THR A O 1
ATOM 748 N N . THR A 1 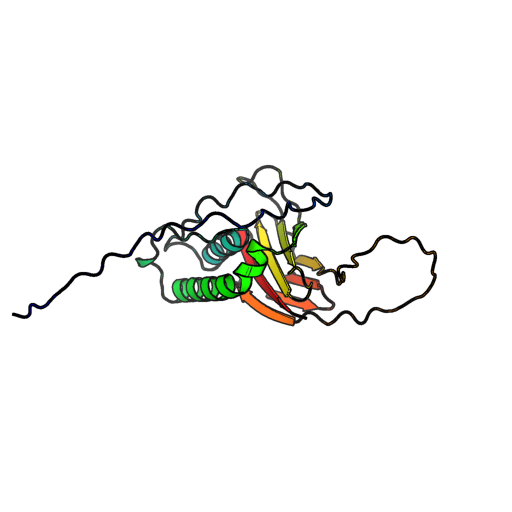99 ? -10.608 8.300 6.263 1.00 90.81 99 THR A N 1
ATOM 749 C CA . THR A 1 99 ? -9.333 8.570 5.582 1.00 90.81 99 THR A CA 1
ATOM 750 C C . THR A 1 99 ? -8.579 9.725 6.233 1.00 90.81 99 THR A C 1
ATOM 752 O O . THR A 1 99 ? -9.137 10.802 6.431 1.00 90.81 99 THR A O 1
ATOM 755 N N . ARG A 1 100 ? -7.286 9.525 6.482 1.00 89.44 100 ARG A N 1
ATOM 756 C CA . ARG A 1 100 ? -6.322 10.549 6.889 1.00 89.44 100 ARG A CA 1
ATOM 757 C C . ARG A 1 100 ? -5.172 10.554 5.895 1.00 89.44 100 ARG A C 1
ATOM 759 O O . ARG A 1 100 ? -4.633 9.499 5.571 1.00 89.44 100 ARG A O 1
ATOM 766 N N . GLN A 1 101 ? -4.820 11.733 5.404 1.00 87.88 101 GLN A N 1
ATOM 767 C CA . GLN A 1 101 ? -3.734 11.908 4.446 1.00 87.88 101 GLN A CA 1
ATOM 768 C C . GLN A 1 101 ? -2.579 12.645 5.117 1.00 87.88 101 GLN A C 1
ATOM 770 O O . GLN A 1 101 ? -2.783 13.423 6.048 1.00 87.88 101 GLN A O 1
ATOM 775 N N . GLY A 1 102 ? -1.370 12.375 4.653 1.00 85.44 102 GLY A N 1
ATOM 776 C CA . GLY A 1 102 ? -0.172 13.072 5.075 1.00 85.44 102 GLY A CA 1
ATOM 777 C C . GLY A 1 102 ? 0.936 12.943 4.039 1.00 85.44 102 GLY A C 1
ATOM 778 O O . GLY A 1 102 ? 0.751 12.390 2.952 1.00 85.44 102 GLY A O 1
ATOM 779 N N . GLY A 1 103 ? 2.106 13.450 4.411 1.00 80.12 103 GLY A N 1
ATOM 780 C CA . GLY A 1 103 ? 3.268 13.524 3.537 1.00 80.12 103 GLY A CA 1
ATOM 781 C C . GLY A 1 103 ? 3.452 14.906 2.917 1.00 80.12 103 GLY A C 1
ATOM 782 O O . GLY A 1 103 ? 2.629 15.805 3.074 1.00 80.12 103 GLY A O 1
ATOM 783 N N . THR A 1 104 ? 4.581 15.065 2.244 1.00 74.38 104 THR A N 1
ATOM 784 C CA . THR A 1 104 ? 4.982 16.300 1.581 1.00 74.38 104 THR A CA 1
ATOM 785 C C . THR A 1 104 ? 4.774 16.072 0.096 1.00 74.38 104 THR A C 1
ATOM 787 O O . THR A 1 104 ? 5.568 15.367 -0.518 1.00 74.38 104 THR A O 1
ATOM 790 N N . ARG A 1 105 ? 3.689 16.596 -0.480 1.00 66.50 105 ARG A N 1
ATOM 791 C CA . ARG A 1 105 ? 3.419 16.474 -1.917 1.00 66.50 105 ARG A CA 1
ATOM 792 C C . ARG A 1 105 ? 3.167 17.855 -2.516 1.00 66.50 105 ARG A C 1
ATOM 794 O O . ARG A 1 105 ? 2.300 18.589 -2.054 1.00 66.50 105 ARG A O 1
ATOM 801 N N . GLY A 1 106 ? 3.919 18.199 -3.562 1.00 60.53 106 GLY A N 1
ATOM 802 C CA . GLY A 1 106 ? 3.677 19.408 -4.354 1.00 60.53 106 GLY A CA 1
ATOM 803 C C . GLY A 1 106 ? 2.330 19.369 -5.093 1.00 60.53 106 GLY A C 1
ATOM 804 O O . GLY A 1 106 ? 1.770 18.302 -5.347 1.00 60.53 106 GLY A O 1
ATOM 805 N N . ALA A 1 107 ? 1.806 20.535 -5.486 1.00 57.06 107 ALA A N 1
ATOM 806 C CA . ALA A 1 107 ? 0.485 20.651 -6.121 1.00 57.06 107 ALA A CA 1
ATOM 807 C C . ALA A 1 107 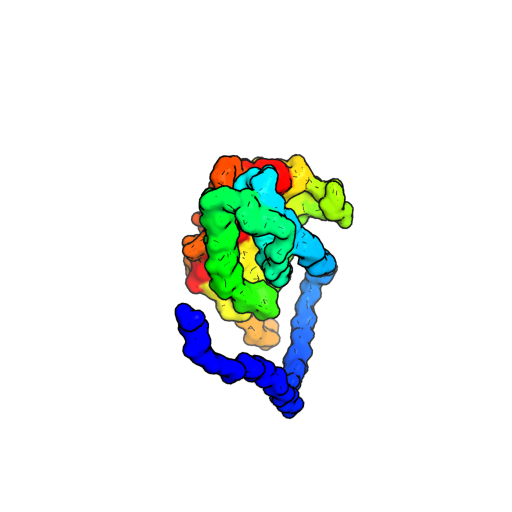? 0.354 19.875 -7.453 1.00 57.06 107 ALA A C 1
ATOM 809 O O . ALA A 1 107 ? -0.744 19.463 -7.831 1.00 57.06 107 ALA A O 1
ATOM 810 N N . ALA A 1 108 ? 1.463 19.646 -8.165 1.00 61.62 108 ALA A N 1
ATOM 811 C CA . ALA A 1 108 ? 1.478 18.959 -9.452 1.00 61.62 108 ALA A CA 1
ATOM 812 C C . ALA A 1 108 ? 1.732 17.450 -9.297 1.00 61.62 108 ALA A C 1
ATOM 814 O O . ALA A 1 108 ? 2.737 17.031 -8.736 1.00 61.62 108 ALA A O 1
ATOM 815 N N . LEU A 1 109 ? 0.844 16.619 -9.858 1.00 60.69 109 LEU A N 1
ATOM 816 C CA . LEU A 1 109 ? 0.993 15.153 -9.871 1.00 60.69 109 LEU A CA 1
ATOM 817 C C . LEU A 1 109 ? 2.134 14.689 -10.799 1.00 60.69 109 LEU A C 1
ATOM 819 O O . LEU A 1 109 ? 2.813 13.719 -10.494 1.00 60.69 109 LEU A O 1
ATOM 823 N N . ARG A 1 110 ? 2.368 15.409 -11.907 1.00 59.03 110 ARG A N 1
ATOM 824 C CA . ARG A 1 110 ? 3.400 15.079 -12.911 1.00 59.03 110 ARG A CA 1
ATOM 825 C C . ARG A 1 110 ? 4.838 15.270 -12.423 1.00 59.03 110 ARG A C 1
ATOM 827 O O . ARG A 1 110 ? 5.715 14.564 -12.893 1.00 59.03 110 ARG A O 1
ATOM 834 N N . ASN A 1 111 ? 5.049 16.194 -11.486 1.00 66.00 111 ASN A N 1
ATOM 835 C CA . ASN A 1 111 ? 6.350 16.500 -10.884 1.00 66.00 111 ASN A CA 1
ATOM 836 C C . ASN A 1 111 ? 6.233 16.369 -9.362 1.00 66.00 111 ASN A C 1
ATOM 838 O O . ASN A 1 111 ? 6.604 17.280 -8.620 1.00 66.00 111 ASN A O 1
ATOM 842 N N . ALA A 1 112 ? 5.593 15.291 -8.904 1.00 75.00 112 ALA A N 1
ATOM 843 C CA . ALA A 1 112 ? 5.446 15.053 -7.481 1.00 75.00 112 ALA A CA 1
ATOM 844 C C . ALA A 1 112 ? 6.840 14.844 -6.871 1.00 75.00 112 ALA A C 1
ATOM 846 O O . ALA A 1 112 ? 7.613 14.007 -7.332 1.00 75.00 112 ALA A O 1
ATOM 847 N N . VAL A 1 113 ? 7.142 15.635 -5.848 1.00 80.88 113 VAL A N 1
ATOM 848 C CA . VAL A 1 113 ? 8.353 15.531 -5.031 1.00 80.88 113 VAL A CA 1
ATOM 849 C C . VAL A 1 113 ? 7.920 15.163 -3.620 1.00 80.88 113 VAL A C 1
ATOM 851 O O . VAL A 1 113 ? 6.851 15.598 -3.177 1.00 80.88 113 VAL A O 1
ATOM 854 N N . GLY A 1 114 ? 8.736 14.365 -2.940 1.00 85.88 114 GLY A N 1
ATOM 855 C CA . GLY A 1 114 ? 8.526 13.940 -1.569 1.00 85.88 114 GLY A CA 1
ATOM 856 C C . GLY A 1 114 ? 7.704 12.661 -1.476 1.00 85.88 114 GLY A C 1
ATOM 857 O O . GLY A 1 114 ? 8.071 11.613 -2.007 1.00 85.88 114 GLY A O 1
ATOM 858 N N . ARG A 1 115 ? 6.601 12.716 -0.729 1.00 88.62 115 ARG A N 1
ATOM 859 C CA . ARG A 1 115 ? 5.938 11.520 -0.208 1.00 88.62 115 ARG A CA 1
ATOM 860 C C . ARG A 1 115 ? 4.455 11.699 0.046 1.00 88.62 115 ARG A C 1
ATOM 862 O O . ARG A 1 115 ? 4.005 12.783 0.401 1.00 88.62 115 ARG A O 1
ATOM 869 N N . GLN A 1 116 ? 3.712 10.606 -0.053 1.00 91.06 116 GLN A N 1
ATOM 870 C CA . GLN A 1 116 ? 2.305 10.537 0.320 1.00 91.06 116 GLN A CA 1
ATOM 871 C C . GLN A 1 116 ? 2.084 9.384 1.292 1.00 91.06 116 GLN A C 1
ATOM 873 O O . GLN A 1 116 ? 2.587 8.279 1.100 1.00 91.06 116 GLN A O 1
ATOM 878 N N . SER A 1 117 ? 1.294 9.645 2.327 1.00 91.75 117 SER A N 1
ATOM 879 C CA . SER A 1 117 ? 0.720 8.618 3.179 1.00 91.75 117 SER A CA 1
ATOM 880 C C . SER A 1 117 ? -0.792 8.755 3.219 1.00 91.75 117 SER A C 1
ATOM 882 O O . SER A 1 117 ? -1.338 9.851 3.341 1.00 91.75 117 SER A O 1
ATOM 884 N N . VAL A 1 118 ? -1.481 7.625 3.129 1.00 92.56 118 VAL A N 1
ATOM 885 C CA . VAL A 1 118 ? -2.927 7.543 3.301 1.00 92.56 118 VAL A CA 1
ATOM 886 C C . VAL A 1 118 ? -3.216 6.434 4.292 1.00 92.56 118 VAL A C 1
ATOM 888 O O . VAL A 1 118 ? -2.843 5.288 4.071 1.00 92.56 118 VAL A O 1
ATOM 891 N N . VAL A 1 119 ? -3.883 6.780 5.387 1.00 93.69 119 VAL A N 1
ATOM 892 C CA . VAL A 1 119 ? -4.366 5.832 6.393 1.00 93.69 119 VAL A CA 1
ATOM 893 C C . VAL A 1 119 ? -5.877 5.801 6.331 1.00 93.69 119 VAL A C 1
ATOM 895 O O . VAL A 1 119 ? -6.519 6.850 6.368 1.00 93.69 119 VAL A O 1
ATOM 898 N N . ARG A 1 120 ? -6.458 4.610 6.272 1.00 94.12 120 ARG A N 1
ATOM 899 C CA . ARG A 1 120 ? -7.895 4.395 6.412 1.00 94.12 120 ARG A CA 1
ATOM 900 C C . ARG A 1 120 ? -8.142 3.528 7.629 1.00 94.12 120 ARG A C 1
ATOM 902 O O . ARG A 1 120 ? -7.655 2.405 7.675 1.00 94.12 120 ARG A O 1
ATOM 909 N N . LEU A 1 121 ? -8.883 4.056 8.593 1.00 92.50 121 LEU A N 1
ATOM 910 C CA . LEU A 1 121 ? -9.278 3.330 9.799 1.00 92.50 121 LEU A CA 1
ATOM 911 C C . LEU A 1 121 ? -10.695 2.795 9.635 1.00 92.50 121 LEU A C 1
ATOM 913 O O . LEU A 1 121 ? -11.560 3.502 9.111 1.00 92.50 121 LEU A O 1
ATOM 917 N N . SER A 1 122 ? -10.942 1.566 10.079 1.00 91.69 122 SER A N 1
ATOM 918 C CA . SER A 1 122 ? -12.302 1.036 10.167 1.00 91.69 122 SER A CA 1
ATOM 919 C C . SER A 1 122 ? -13.146 1.862 11.144 1.00 91.69 122 SER A C 1
ATOM 921 O O . SER A 1 122 ? -12.599 2.481 12.058 1.00 91.69 122 SER A O 1
ATOM 923 N N . PRO A 1 123 ? -14.484 1.855 11.003 1.00 87.25 123 PRO A N 1
ATOM 924 C CA . PRO A 1 123 ? -15.372 2.552 11.936 1.00 87.25 123 PRO A CA 1
ATOM 925 C C . PRO A 1 123 ? -15.227 2.116 13.403 1.00 87.25 123 PRO A C 1
ATOM 927 O O . PRO A 1 123 ? -15.467 2.918 14.297 1.00 87.25 123 PRO A O 1
ATOM 930 N N . ASP A 1 124 ? -14.837 0.860 13.643 1.00 88.25 124 ASP A N 1
ATOM 931 C CA . ASP A 1 124 ? -14.545 0.310 14.976 1.00 88.25 124 ASP A CA 1
ATOM 932 C C . ASP A 1 124 ? -13.130 0.655 15.486 1.00 88.25 124 ASP A C 1
ATOM 934 O O . ASP A 1 124 ? -12.806 0.379 16.636 1.00 88.25 124 ASP A O 1
ATOM 938 N N . GLY A 1 125 ? -12.279 1.254 14.646 1.00 87.88 125 GLY A N 1
ATOM 939 C CA . GLY A 1 125 ? -10.899 1.597 14.979 1.00 87.88 125 GLY A CA 1
ATOM 940 C C . GLY A 1 125 ? -9.969 0.398 15.191 1.00 87.88 125 GLY A C 1
ATOM 941 O O . GLY A 1 125 ? -8.861 0.600 15.684 1.00 87.88 125 GLY A O 1
ATOM 942 N N . LEU A 1 126 ? -10.383 -0.829 14.854 1.00 90.25 126 LEU A N 1
ATOM 943 C CA . LEU A 1 126 ? -9.605 -2.058 15.075 1.00 90.25 126 LEU A CA 1
ATOM 944 C C . LEU A 1 126 ? -8.763 -2.474 13.869 1.00 90.25 126 LEU A C 1
ATOM 946 O O . LEU A 1 126 ? -7.884 -3.317 13.988 1.00 90.25 126 LEU A O 1
ATOM 950 N N . ARG A 1 127 ? -9.030 -1.908 12.690 1.00 93.94 127 ARG A N 1
ATOM 951 C CA . ARG A 1 127 ? -8.311 -2.216 11.453 1.00 93.94 127 ARG A CA 1
ATOM 952 C C . ARG A 1 127 ? -7.840 -0.944 10.773 1.00 93.94 127 ARG A C 1
ATOM 954 O O . ARG A 1 127 ? -8.547 0.065 10.750 1.00 93.94 127 ARG A O 1
ATOM 961 N N . ALA A 1 128 ? -6.661 -1.012 10.172 1.00 94.56 128 ALA A N 1
ATOM 962 C CA . ALA A 1 128 ? -6.075 0.087 9.425 1.00 94.56 128 ALA A CA 1
ATOM 963 C C . ALA A 1 128 ? -5.529 -0.394 8.080 1.00 94.56 128 ALA A C 1
ATOM 965 O O . ALA A 1 128 ? -4.838 -1.403 8.002 1.00 94.56 128 ALA A O 1
ATOM 966 N N . LEU A 1 129 ? -5.799 0.367 7.023 1.00 96.06 129 LEU A N 1
ATOM 967 C CA . LEU A 1 129 ? -5.110 0.262 5.742 1.00 96.06 129 LEU A CA 1
ATOM 968 C C . LEU A 1 129 ? -4.173 1.456 5.618 1.00 96.06 129 LEU A C 1
ATOM 970 O O . LEU A 1 129 ? -4.623 2.598 5.704 1.00 96.06 129 LEU A O 1
ATOM 974 N N . VAL A 1 130 ? -2.895 1.202 5.377 1.00 95.69 130 VAL A N 1
ATOM 975 C CA . VAL A 1 130 ? -1.894 2.235 5.122 1.00 95.69 130 VAL A CA 1
ATOM 976 C C . VAL A 1 130 ? -1.362 2.068 3.708 1.00 95.69 130 VAL A C 1
ATOM 978 O O . VAL A 1 130 ? -0.882 1.001 3.344 1.00 95.69 130 VAL A O 1
ATOM 981 N N . VAL A 1 131 ? -1.432 3.134 2.920 1.00 95.75 131 VAL A N 1
ATOM 982 C CA . VAL A 1 131 ? -0.843 3.228 1.583 1.00 95.75 131 VAL A CA 1
ATOM 983 C C . VAL A 1 131 ? 0.234 4.300 1.630 1.00 95.75 131 VAL A C 1
ATOM 985 O O . VAL A 1 131 ? -0.033 5.425 2.062 1.00 95.75 131 VAL A O 1
ATOM 988 N N . LEU A 1 132 ? 1.448 3.951 1.215 1.00 94.25 132 LEU A N 1
ATOM 989 C CA . LEU A 1 132 ? 2.586 4.862 1.160 1.00 94.25 132 LEU A CA 1
ATOM 990 C C . LEU A 1 132 ? 3.106 4.942 -0.271 1.00 94.25 132 LEU A C 1
ATOM 992 O O . LEU A 1 132 ? 3.273 3.917 -0.930 1.00 94.25 132 LEU A O 1
ATOM 996 N N . HIS A 1 133 ? 3.427 6.155 -0.710 1.00 93.06 133 HIS A N 1
ATOM 997 C CA . HIS A 1 133 ? 4.105 6.414 -1.976 1.00 93.06 133 HIS A CA 1
ATOM 998 C C . HIS A 1 133 ? 5.304 7.326 -1.746 1.00 93.06 133 HIS A C 1
ATOM 1000 O O . HIS A 1 133 ? 5.199 8.349 -1.063 1.00 93.06 133 HIS A O 1
ATOM 1006 N N . ALA A 1 134 ? 6.429 6.955 -2.345 1.00 91.50 134 ALA A N 1
ATOM 1007 C CA . ALA A 1 134 ? 7.606 7.792 -2.499 1.00 91.50 134 ALA A CA 1
ATOM 1008 C C . ALA A 1 134 ? 7.654 8.306 -3.944 1.00 91.50 134 ALA A C 1
ATOM 1010 O O . ALA A 1 134 ? 7.500 7.533 -4.893 1.00 91.50 134 ALA A O 1
ATOM 1011 N N . PHE A 1 135 ? 7.820 9.616 -4.110 1.00 89.69 135 PHE A N 1
ATOM 1012 C CA . PHE A 1 135 ? 7.965 10.254 -5.418 1.00 89.69 135 PHE A CA 1
ATOM 1013 C C . PHE A 1 135 ? 9.444 10.576 -5.676 1.00 89.69 135 PHE A C 1
ATOM 1015 O O . PHE A 1 135 ? 10.306 9.844 -5.194 1.00 89.69 135 PHE A O 1
ATOM 1022 N N . ALA A 1 136 ? 9.743 11.626 -6.444 1.00 86.25 136 ALA A N 1
ATOM 1023 C CA . ALA A 1 136 ? 11.112 12.120 -6.590 1.00 86.25 136 ALA A CA 1
ATOM 1024 C C . ALA A 1 136 ? 11.626 12.720 -5.268 1.00 86.25 136 ALA A C 1
ATOM 1026 O O . ALA A 1 136 ? 10.844 13.349 -4.551 1.00 86.25 136 ALA A O 1
ATOM 1027 N N . ASP A 1 137 ? 12.918 12.547 -4.978 1.00 83.50 137 ASP A N 1
ATOM 1028 C CA . ASP A 1 137 ? 13.602 13.029 -3.766 1.00 83.50 137 AS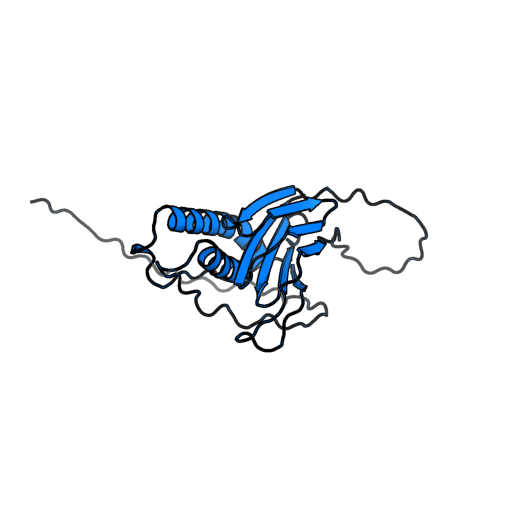P A CA 1
ATOM 1029 C C . ASP A 1 137 ? 12.842 12.718 -2.450 1.00 83.50 137 ASP A C 1
ATOM 1031 O O . ASP A 1 137 ? 12.405 13.626 -1.731 1.00 83.50 137 ASP A O 1
ATOM 1035 N N . PRO A 1 138 ? 12.568 11.430 -2.147 1.00 81.75 138 PRO A N 1
ATOM 1036 C CA . PRO A 1 138 ? 11.905 11.050 -0.912 1.00 81.75 138 PRO A CA 1
ATOM 1037 C C . PRO A 1 138 ? 12.881 11.098 0.271 1.00 81.75 138 PRO A C 1
ATOM 1039 O O . PRO A 1 138 ? 14.055 10.751 0.156 1.00 81.75 138 PRO A O 1
ATOM 1042 N N . ASP A 1 139 ? 12.363 11.437 1.453 1.00 80.44 139 ASP A N 1
ATOM 1043 C CA . ASP A 1 139 ? 13.120 11.300 2.700 1.00 80.44 139 ASP A CA 1
ATOM 1044 C C . ASP A 1 139 ? 13.606 9.851 2.902 1.00 80.44 139 ASP A C 1
ATOM 1046 O O . ASP A 1 139 ? 12.901 8.892 2.576 1.00 80.44 139 ASP A O 1
ATOM 1050 N N . GLU A 1 140 ? 14.753 9.678 3.570 1.00 81.50 140 GLU A N 1
ATOM 1051 C CA . GLU A 1 140 ? 15.348 8.358 3.856 1.00 81.50 140 GLU A CA 1
ATOM 1052 C C . GLU A 1 140 ? 14.396 7.415 4.621 1.00 81.50 140 GLU A C 1
ATOM 1054 O O . GLU A 1 140 ? 14.515 6.188 4.561 1.00 81.50 140 GLU A O 1
ATOM 1059 N N . SER A 1 141 ? 13.413 7.965 5.343 1.00 84.06 141 SER A N 1
ATOM 1060 C CA . SER A 1 141 ? 12.338 7.159 5.912 1.00 84.06 141 SER A CA 1
ATOM 1061 C C . SER A 1 141 ? 10.980 7.856 5.895 1.00 84.06 141 SER A C 1
ATOM 1063 O O . SER A 1 141 ? 10.833 9.010 6.301 1.00 84.06 141 SER A O 1
ATOM 1065 N N . LEU A 1 142 ? 9.955 7.094 5.511 1.00 85.94 142 LEU A N 1
ATOM 1066 C CA . LEU A 1 142 ? 8.554 7.442 5.721 1.00 85.94 142 LEU A CA 1
ATOM 1067 C C . LEU A 1 142 ? 8.084 6.839 7.031 1.00 85.94 142 LEU A C 1
ATOM 1069 O O . LEU A 1 142 ? 8.324 5.667 7.308 1.00 85.94 142 LEU A O 1
ATOM 1073 N N . SER A 1 143 ? 7.340 7.607 7.817 1.00 88.19 143 SER A N 1
ATOM 1074 C CA . SER A 1 143 ? 6.678 7.058 8.992 1.00 88.19 143 SER A CA 1
ATOM 1075 C C . SER A 1 143 ? 5.292 7.635 9.175 1.00 88.19 143 SER A C 1
ATOM 1077 O O . SER A 1 143 ? 5.102 8.835 8.972 1.00 88.19 143 SER A O 1
ATOM 1079 N N . VAL A 1 144 ? 4.375 6.800 9.642 1.00 88.50 144 VAL A N 1
ATOM 1080 C CA . VAL A 1 144 ? 2.990 7.161 9.911 1.00 88.50 144 VAL A CA 1
ATOM 1081 C C . VAL A 1 144 ? 2.601 6.654 11.290 1.00 88.50 144 VAL A C 1
ATOM 1083 O O . VAL A 1 144 ? 2.841 5.493 11.616 1.00 88.50 144 VAL A O 1
ATOM 1086 N N . THR A 1 145 ? 2.012 7.534 12.095 1.00 88.56 145 THR A N 1
ATOM 1087 C CA . THR A 1 145 ? 1.474 7.187 13.413 1.00 88.56 145 THR A CA 1
ATOM 1088 C C . THR A 1 145 ? 0.011 6.782 13.271 1.00 88.56 145 THR A C 1
ATOM 1090 O O . THR A 1 145 ? -0.820 7.575 12.817 1.00 88.56 145 THR A O 1
ATOM 1093 N N . LEU A 1 146 ? -0.297 5.555 13.673 1.00 83.94 146 LEU A N 1
ATOM 1094 C CA . LEU A 1 146 ? -1.654 5.058 13.844 1.00 83.94 146 LEU A CA 1
ATOM 1095 C C . LEU A 1 146 ? -2.132 5.590 15.195 1.00 83.94 146 LEU A C 1
ATOM 1097 O O . LEU A 1 146 ? -1.556 5.264 16.228 1.00 83.94 146 LEU A O 1
ATOM 1101 N N . LEU A 1 147 ? -3.098 6.511 15.179 1.00 71.44 147 LEU A N 1
ATOM 1102 C CA . LEU A 1 147 ? -3.656 7.034 16.425 1.00 71.44 147 LEU A CA 1
ATOM 1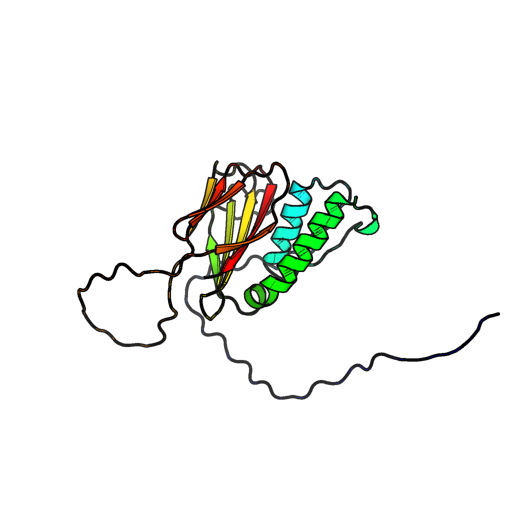103 C C . LEU A 1 147 ? -4.552 5.971 17.056 1.00 71.44 147 LEU A C 1
ATOM 1105 O O . LEU A 1 147 ? -5.250 5.254 16.341 1.00 71.44 147 LEU A O 1
ATOM 1109 N N . ASP A 1 148 ? -4.560 5.927 18.384 1.00 58.00 148 ASP A N 1
ATOM 1110 C CA . ASP A 1 148 ? -5.359 4.970 19.144 1.00 58.00 148 ASP A CA 1
ATOM 1111 C C . ASP A 1 148 ? -6.836 5.342 19.268 1.00 58.00 148 ASP A C 1
ATOM 1113 O O . ASP A 1 148 ? -7.578 4.550 19.849 1.00 58.00 148 ASP A O 1
ATOM 1117 N N . GLU A 1 149 ? -7.261 6.495 18.734 1.00 51.59 149 GLU A N 1
ATOM 1118 C CA . GLU A 1 149 ? -8.525 7.133 19.108 1.00 51.59 149 GLU A CA 1
ATOM 1119 C C . GLU A 1 149 ? -9.706 6.163 19.028 1.00 51.59 149 GLU A C 1
ATOM 1121 O O . GLU A 1 149 ? -10.184 5.789 17.953 1.00 51.59 149 GLU A O 1
ATOM 1126 N N . GLY A 1 150 ? -10.160 5.747 20.214 1.00 43.44 150 GLY A N 1
ATOM 1127 C CA . GLY A 1 150 ? -11.499 5.237 20.398 1.00 43.44 150 GLY A CA 1
ATOM 1128 C C . GLY A 1 150 ? -12.449 6.335 19.952 1.00 43.44 150 GLY A C 1
ATOM 1129 O O . GLY A 1 150 ? -12.286 7.498 20.313 1.00 43.44 150 GLY A O 1
ATOM 1130 N N . VAL A 1 151 ? -13.412 5.981 19.110 1.00 39.88 151 VAL A N 1
ATOM 1131 C CA . VAL A 1 151 ? -14.482 6.891 18.718 1.00 39.88 151 VAL A CA 1
ATOM 1132 C C . VAL A 1 151 ? -15.311 7.182 19.972 1.00 39.88 151 VAL A C 1
ATOM 1134 O O . VAL A 1 151 ? -16.267 6.470 20.270 1.00 39.88 151 VAL A O 1
ATOM 1137 N N . GLU A 1 152 ? -14.939 8.210 20.734 1.00 36.97 152 GLU A N 1
ATOM 1138 C CA . GLU A 1 152 ? -15.798 8.779 21.765 1.00 36.97 152 GLU A CA 1
ATOM 1139 C C . GLU A 1 152 ? -16.931 9.531 21.064 1.00 36.97 152 GLU A C 1
ATOM 1141 O O . GLU A 1 152 ? -16.819 10.682 20.643 1.00 36.97 152 GLU A O 1
ATOM 1146 N N . GLY A 1 153 ? -18.050 8.836 20.877 1.00 38.09 153 GLY A N 1
ATOM 1147 C CA . GLY A 1 153 ? -19.321 9.497 20.649 1.00 38.09 153 GLY A CA 1
ATOM 1148 C C . GLY A 1 153 ? -19.833 10.057 21.972 1.00 38.09 153 GLY A C 1
ATOM 1149 O O . GLY A 1 153 ? -20.194 9.280 22.849 1.00 38.09 153 GLY A O 1
ATOM 1150 N N . GLY A 1 154 ? -19.932 11.381 22.096 1.00 31.84 154 GLY A N 1
ATOM 1151 C CA . GLY A 1 154 ? -20.731 12.000 23.156 1.00 31.84 154 GLY A CA 1
ATOM 1152 C C . GLY A 1 154 ? -20.233 13.363 23.613 1.00 31.84 154 GLY A C 1
ATOM 1153 O O . GLY A 1 154 ? -19.160 13.486 24.183 1.00 31.84 154 GLY A O 1
ATOM 1154 N N . GLU A 1 155 ? -21.056 14.384 23.389 1.00 38.19 155 GLU A N 1
ATOM 1155 C CA . GLU A 1 155 ? -20.949 15.707 24.001 1.00 38.19 155 GLU A CA 1
ATOM 1156 C C . GLU A 1 155 ? -20.901 15.616 25.538 1.00 38.19 155 GLU A C 1
ATOM 1158 O O . GLU A 1 155 ? -21.685 14.887 26.144 1.00 38.19 155 GLU A O 1
ATOM 1163 N N . GLY A 1 156 ? -20.057 16.429 26.178 1.00 32.06 156 GLY A N 1
ATOM 1164 C CA . GLY A 1 156 ? -20.140 16.662 27.621 1.00 32.06 156 GLY A CA 1
ATOM 1165 C C . GLY A 1 156 ? -18.847 17.202 28.215 1.00 32.06 156 GLY A C 1
ATOM 1166 O O . GLY A 1 156 ? -17.900 16.459 28.430 1.00 32.06 156 GLY A O 1
ATOM 1167 N N . GLY A 1 157 ? -18.807 18.507 28.490 1.00 39.53 157 GLY A N 1
ATOM 1168 C CA . GLY A 1 157 ? -17.687 19.138 29.183 1.00 39.53 157 GLY A CA 1
ATOM 1169 C C . GLY A 1 157 ? -17.449 18.545 30.575 1.00 39.53 157 GLY A C 1
ATOM 1170 O O . GLY A 1 157 ? -18.387 18.301 31.329 1.00 39.53 157 GLY A O 1
ATOM 1171 N N . GLY A 1 158 ? -16.178 18.377 30.932 1.00 31.53 158 GLY A N 1
ATOM 1172 C CA . GLY A 1 158 ? -15.762 17.949 32.261 1.00 31.53 158 GLY A CA 1
ATOM 1173 C C . GLY A 1 158 ? -14.258 18.102 32.430 1.00 31.53 158 GLY A C 1
ATOM 1174 O O . GLY A 1 158 ? -13.478 17.387 31.816 1.00 31.53 158 GLY A O 1
ATOM 1175 N N . SER A 1 159 ? -13.859 19.066 33.258 1.00 44.19 159 SER A N 1
ATOM 1176 C CA . SER A 1 159 ? -12.499 19.197 33.779 1.00 44.19 159 SER A CA 1
ATOM 1177 C C . SER A 1 159 ? -12.149 17.952 34.599 1.00 44.19 159 SER A C 1
ATOM 1179 O O . SER A 1 159 ? -12.860 17.628 35.549 1.00 44.19 159 SER A O 1
ATOM 1181 N N . GLY A 1 160 ? -11.066 17.264 34.240 1.00 32.50 160 GLY A N 1
ATOM 1182 C CA . GLY A 1 160 ? -10.585 16.081 34.945 1.00 32.50 160 GLY A CA 1
ATOM 1183 C C . GLY A 1 160 ? -9.107 15.838 34.666 1.00 32.50 160 GLY A C 1
ATOM 1184 O O . GLY A 1 160 ? -8.736 15.356 33.604 1.00 32.50 160 GLY A O 1
ATOM 1185 N N . SER A 1 161 ? -8.268 16.201 35.634 1.00 46.44 161 SER A N 1
ATOM 1186 C CA . SER A 1 161 ? -6.879 15.756 35.741 1.00 46.44 161 SER A CA 1
ATOM 1187 C C . SER A 1 161 ? -6.863 14.266 36.084 1.00 46.44 161 SER A C 1
ATOM 1189 O O . SER A 1 161 ? -7.500 13.858 37.054 1.00 46.44 161 SER A O 1
ATOM 1191 N N . GLY A 1 162 ? -6.137 13.462 35.314 1.00 32.88 162 GLY A N 1
ATOM 1192 C CA . GLY A 1 162 ? -5.960 12.039 35.583 1.00 32.88 162 GLY A CA 1
ATOM 1193 C C . GLY A 1 162 ? -5.142 11.399 34.477 1.00 32.88 162 GLY A C 1
ATOM 1194 O O . GLY A 1 162 ? -5.621 11.252 33.359 1.00 32.88 162 GLY A O 1
ATOM 1195 N N . GLY A 1 163 ? -3.885 11.075 34.777 1.00 46.69 163 GLY A N 1
ATOM 1196 C CA . GLY A 1 163 ? -3.068 10.265 33.891 1.00 46.69 163 GLY A CA 1
ATOM 1197 C C . GLY A 1 163 ? -3.674 8.873 33.762 1.00 46.69 163 GLY A C 1
ATOM 1198 O O . GLY A 1 163 ? -3.929 8.221 34.770 1.00 46.69 163 GLY A O 1
ATOM 1199 N N . ASP A 1 164 ? -3.848 8.425 32.528 1.00 34.69 164 ASP A N 1
ATOM 1200 C CA . ASP A 1 164 ? -3.897 7.010 32.212 1.00 34.69 164 ASP A CA 1
ATOM 1201 C C . ASP A 1 164 ? -2.994 6.788 31.002 1.00 34.69 164 ASP A C 1
ATOM 1203 O O . ASP A 1 164 ? -3.202 7.332 29.915 1.00 34.69 164 AS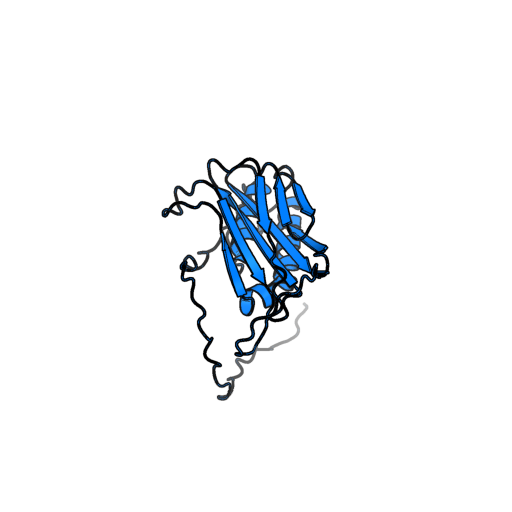P A O 1
ATOM 1207 N N . SER A 1 165 ? -1.910 6.054 31.230 1.00 43.94 165 SER A N 1
ATOM 1208 C CA . SER A 1 165 ? -1.089 5.474 30.180 1.00 43.94 165 SER A CA 1
ATOM 1209 C C . SER A 1 165 ? -1.946 4.433 29.480 1.00 43.94 165 SER A C 1
ATOM 1211 O O . SER A 1 165 ? -1.910 3.256 29.836 1.00 43.94 165 SER A O 1
ATOM 1213 N N . GLY A 1 166 ? -2.739 4.910 28.518 1.00 38.38 166 GLY A N 1
ATOM 1214 C CA . GLY A 1 166 ? -3.599 4.095 27.686 1.00 38.38 166 GLY A CA 1
ATOM 1215 C C . GLY A 1 166 ? -2.804 2.915 27.154 1.00 38.38 166 GLY A C 1
ATOM 1216 O O . GLY A 1 166 ? -1.900 3.065 26.332 1.00 38.38 166 GLY A O 1
ATOM 1217 N N . SER A 1 167 ? -3.140 1.735 27.661 1.00 44.94 167 SER A N 1
ATOM 1218 C CA . SER A 1 167 ? -2.811 0.453 27.058 1.00 44.94 167 SER A CA 1
ATOM 1219 C C . SER A 1 167 ? -3.567 0.374 25.729 1.00 44.94 167 SER A C 1
ATOM 1221 O O . SER A 1 167 ? -4.579 -0.318 25.610 1.00 44.94 167 SER A O 1
ATOM 1223 N N . GLY A 1 168 ? -3.112 1.139 24.739 1.00 55.47 168 GLY A N 1
ATOM 1224 C CA . GLY A 1 168 ? -3.542 0.999 23.361 1.00 55.47 168 GLY A CA 1
ATOM 1225 C C . GLY A 1 168 ? -3.207 -0.410 22.904 1.00 55.47 168 GLY A C 1
ATOM 1226 O O . GLY A 1 168 ? -2.062 -0.849 23.039 1.00 55.47 168 GLY A O 1
ATOM 1227 N N . ALA A 1 169 ? -4.209 -1.149 22.428 1.00 63.88 169 ALA A N 1
ATOM 1228 C CA . ALA A 1 169 ? -3.976 -2.465 21.855 1.00 63.88 169 ALA A CA 1
ATOM 1229 C C . ALA A 1 169 ? -2.911 -2.339 20.755 1.00 63.88 169 ALA A C 1
ATOM 1231 O O . ALA A 1 169 ? -3.009 -1.492 19.862 1.00 63.88 169 ALA A O 1
ATOM 1232 N N . ALA A 1 170 ? -1.847 -3.133 20.878 1.00 83.81 170 ALA A N 1
ATOM 1233 C CA . ALA A 1 170 ? -0.703 -3.033 19.992 1.00 83.81 170 ALA A CA 1
ATOM 1234 C C . ALA A 1 170 ? -1.114 -3.439 18.576 1.00 83.81 170 ALA A C 1
ATOM 1236 O O . ALA A 1 170 ? -1.568 -4.558 18.353 1.00 83.81 170 ALA A O 1
ATOM 1237 N N . TRP A 1 171 ? -0.911 -2.537 17.619 1.00 89.62 171 TRP A N 1
ATOM 1238 C CA . TRP A 1 171 ? -1.100 -2.849 16.209 1.00 89.62 171 TRP A CA 1
ATOM 1239 C C . TRP A 1 171 ? -0.200 -4.014 15.780 1.00 89.62 171 TRP A C 1
ATOM 1241 O O . TRP A 1 171 ? 1.002 -4.015 16.061 1.00 89.62 171 TRP A O 1
ATOM 1251 N N . ALA A 1 172 ? -0.776 -4.955 15.041 1.00 91.56 172 ALA A N 1
ATOM 1252 C CA . ALA A 1 172 ? -0.096 -6.032 14.341 1.00 91.56 172 ALA A CA 1
ATOM 1253 C C . ALA A 1 172 ? -0.146 -5.787 12.826 1.00 91.56 172 ALA A C 1
ATOM 1255 O O . ALA A 1 172 ? -1.133 -5.277 12.294 1.00 91.56 172 ALA A O 1
ATOM 1256 N N . LEU A 1 173 ? 0.935 -6.133 12.123 1.00 93.25 173 LEU A N 1
ATOM 1257 C CA . LEU A 1 173 ? 0.968 -6.119 10.662 1.00 93.25 173 LEU A CA 1
ATOM 1258 C C . LEU A 1 173 ? 0.396 -7.446 10.148 1.00 93.25 173 LEU A C 1
ATOM 1260 O O . LEU A 1 173 ? 1.065 -8.472 10.233 1.00 93.25 173 LEU A O 1
ATOM 1264 N N . ASP A 1 174 ? -0.822 -7.421 9.610 1.00 93.00 174 ASP A N 1
ATOM 1265 C CA . ASP A 1 174 ? -1.508 -8.632 9.143 1.00 93.00 174 ASP A CA 1
ATOM 1266 C C . ASP A 1 174 ? -1.043 -9.068 7.754 1.00 93.00 174 ASP A C 1
ATOM 1268 O O . ASP A 1 174 ? -1.066 -10.253 7.418 1.00 93.00 174 ASP A O 1
ATOM 1272 N N . ALA A 1 175 ? -0.745 -8.089 6.901 1.00 94.12 175 ALA A N 1
ATOM 1273 C CA . ALA A 1 175 ? -0.276 -8.292 5.540 1.00 94.12 175 ALA A CA 1
ATOM 1274 C C . ALA A 1 175 ? 0.333 -7.002 4.987 1.00 94.12 175 ALA A C 1
ATOM 1276 O O . ALA A 1 175 ? -0.051 -5.895 5.369 1.00 94.12 175 ALA A O 1
ATOM 1277 N N . SER A 1 176 ? 1.248 -7.145 4.036 1.00 95.12 176 SER A N 1
ATOM 1278 C CA . SER A 1 176 ? 1.824 -6.022 3.305 1.00 95.12 176 SER A CA 1
ATOM 1279 C C . SER A 1 176 ? 2.118 -6.396 1.864 1.00 95.12 176 SER A C 1
ATOM 1281 O O . SER A 1 176 ? 2.436 -7.546 1.584 1.00 95.12 176 SER A O 1
ATOM 1283 N N . LEU A 1 177 ? 2.077 -5.403 0.983 1.00 95.12 177 LEU A N 1
ATOM 1284 C CA . LEU A 1 177 ? 2.555 -5.490 -0.389 1.00 95.12 177 LEU A CA 1
ATOM 1285 C C . LEU A 1 177 ? 3.782 -4.587 -0.529 1.00 95.12 177 LEU A C 1
ATOM 1287 O O . LEU A 1 177 ? 3.673 -3.364 -0.397 1.00 95.12 177 LEU A O 1
ATOM 1291 N N . LEU A 1 178 ? 4.943 -5.184 -0.781 1.00 93.06 178 LEU A N 1
ATOM 1292 C CA . LEU A 1 178 ? 6.218 -4.492 -0.946 1.00 93.06 178 LEU A CA 1
ATOM 1293 C C . LEU A 1 178 ? 7.029 -5.224 -2.016 1.00 93.06 178 LEU A C 1
ATOM 1295 O O . LEU A 1 178 ? 7.159 -6.441 -1.953 1.00 93.06 178 LEU A O 1
ATOM 1299 N N . ALA A 1 179 ? 7.557 -4.493 -2.995 1.00 91.56 179 ALA A N 1
ATOM 1300 C CA . ALA A 1 179 ? 8.409 -5.092 -4.016 1.00 91.56 179 ALA A CA 1
ATOM 1301 C C . ALA A 1 179 ? 9.822 -5.349 -3.478 1.00 91.56 179 ALA A C 1
ATOM 1303 O O . ALA A 1 179 ? 10.347 -4.573 -2.670 1.00 91.56 179 ALA A O 1
ATOM 1304 N N . ASP A 1 180 ? 10.477 -6.381 -3.998 1.00 89.12 180 ASP A N 1
ATOM 1305 C CA . ASP A 1 180 ? 11.870 -6.668 -3.672 1.00 89.12 180 ASP A CA 1
ATOM 1306 C C . ASP A 1 180 ? 12.779 -5.463 -3.939 1.00 89.12 180 ASP A C 1
ATOM 1308 O O . ASP A 1 180 ? 12.646 -4.744 -4.932 1.00 89.12 180 ASP A O 1
ATOM 1312 N N . GLY A 1 181 ? 13.707 -5.217 -3.013 1.00 86.19 181 GLY A N 1
ATOM 1313 C CA . GLY A 1 181 ? 14.647 -4.100 -3.107 1.00 86.19 181 GLY A CA 1
ATOM 1314 C C . GLY A 1 181 ? 14.042 -2.717 -2.841 1.00 86.19 181 GLY A C 1
ATOM 1315 O O . GLY A 1 181 ? 14.774 -1.733 -2.903 1.00 86.19 181 GLY A O 1
ATOM 1316 N N . THR A 1 182 ? 12.754 -2.610 -2.486 1.00 88.00 182 THR A N 1
ATOM 1317 C CA . THR A 1 182 ? 12.113 -1.316 -2.170 1.00 88.00 182 THR A CA 1
ATOM 1318 C C . THR A 1 182 ? 12.179 -0.927 -0.692 1.00 88.00 182 THR A C 1
ATOM 1320 O O . THR A 1 182 ? 11.394 -0.112 -0.220 1.00 88.00 182 THR A O 1
ATOM 1323 N N . GLY A 1 183 ? 13.139 -1.479 0.050 1.00 87.56 183 GLY A N 1
ATOM 1324 C CA . GLY A 1 183 ? 13.340 -1.186 1.468 1.00 87.56 183 GLY A CA 1
ATOM 1325 C C . GLY A 1 183 ? 12.629 -2.176 2.389 1.00 87.56 183 GLY A C 1
ATOM 1326 O O . GLY A 1 183 ? 12.413 -3.327 2.023 1.00 87.56 183 GLY A O 1
ATOM 1327 N N . ALA A 1 184 ? 12.310 -1.740 3.610 1.00 89.19 184 ALA A N 1
ATOM 1328 C CA . ALA A 1 184 ? 11.677 -2.590 4.620 1.00 89.19 184 ALA A CA 1
ATOM 1329 C C . ALA A 1 184 ? 10.578 -1.851 5.389 1.00 89.19 184 ALA A C 1
ATOM 1331 O O . ALA A 1 184 ? 10.735 -0.677 5.745 1.00 89.19 184 ALA A O 1
ATOM 1332 N N . LEU A 1 185 ? 9.487 -2.564 5.674 1.00 91.88 185 LEU A N 1
ATOM 1333 C CA . LEU A 1 185 ? 8.424 -2.120 6.569 1.00 91.88 185 LEU A CA 1
ATOM 1334 C C . LEU A 1 185 ? 8.681 -2.616 7.992 1.00 91.88 185 LEU A C 1
ATOM 1336 O O . LEU A 1 185 ? 9.029 -3.770 8.215 1.00 91.88 185 LEU A O 1
ATOM 1340 N N . SER A 1 186 ? 8.481 -1.734 8.965 1.00 91.50 186 SER A N 1
ATOM 1341 C CA . SER A 1 186 ? 8.595 -2.047 10.389 1.00 91.50 186 SER A CA 1
ATOM 1342 C C . SER A 1 186 ? 7.481 -1.356 11.165 1.00 91.50 186 SER A C 1
ATOM 1344 O O . SER A 1 186 ? 7.117 -0.220 10.859 1.00 91.50 186 SER A O 1
ATOM 1346 N N . LEU A 1 187 ? 6.933 -2.040 12.166 1.00 90.88 187 LEU A N 1
ATOM 1347 C CA . LEU A 1 187 ? 5.876 -1.529 13.031 1.00 90.88 187 LEU A CA 1
ATOM 1348 C C . LEU A 1 187 ? 6.361 -1.571 14.477 1.00 90.88 187 LEU A C 1
ATOM 1350 O O . LEU A 1 187 ? 6.729 -2.630 14.976 1.00 90.88 187 LEU A O 1
ATOM 1354 N N . ALA A 1 188 ? 6.375 -0.418 15.141 1.00 87.25 188 ALA A N 1
ATOM 1355 C CA . ALA A 1 188 ? 6.751 -0.316 16.547 1.00 87.25 188 ALA A CA 1
ATOM 1356 C C . ALA A 1 188 ? 5.956 0.802 17.226 1.00 87.25 188 ALA A C 1
ATOM 1358 O O . ALA A 1 188 ? 5.916 1.923 16.718 1.00 87.25 188 ALA A O 1
ATOM 1359 N N . GLY A 1 189 ? 5.322 0.503 18.365 1.00 81.81 189 GLY A N 1
ATOM 1360 C CA . GLY A 1 189 ? 4.591 1.493 19.171 1.00 81.81 189 GLY A CA 1
ATOM 1361 C C . GLY A 1 189 ? 3.523 2.264 18.385 1.00 81.81 189 GLY A C 1
ATOM 1362 O O . GLY A 1 189 ? 3.494 3.489 18.441 1.00 81.81 189 GLY A O 1
ATOM 1363 N N . GLY A 1 190 ? 2.728 1.570 17.560 1.00 85.56 190 GLY A N 1
ATOM 1364 C CA . GLY A 1 190 ? 1.699 2.195 16.713 1.00 85.56 190 GLY A CA 1
ATOM 1365 C C . GLY A 1 190 ? 2.244 3.035 15.551 1.00 85.56 190 GLY A C 1
ATOM 1366 O O . GLY A 1 190 ? 1.484 3.707 14.857 1.00 85.56 190 GLY A O 1
ATOM 1367 N N . ARG A 1 191 ? 3.557 3.011 15.299 1.00 89.06 191 ARG A N 1
ATOM 1368 C CA . ARG A 1 191 ? 4.187 3.727 14.189 1.00 89.06 191 ARG A CA 1
ATOM 1369 C C . ARG A 1 191 ? 4.655 2.746 13.126 1.00 89.06 191 ARG A C 1
ATOM 1371 O O . ARG A 1 191 ? 5.569 1.958 13.365 1.00 89.06 191 ARG A O 1
ATOM 1378 N N . LEU A 1 192 ? 4.057 2.835 11.941 1.00 92.44 192 LEU A N 1
ATOM 1379 C CA . LEU A 1 192 ? 4.534 2.131 10.755 1.00 92.44 192 LEU A CA 1
ATOM 1380 C C . LEU A 1 192 ? 5.642 2.963 10.107 1.00 92.44 192 LEU A C 1
ATOM 1382 O O . LEU A 1 192 ? 5.467 4.161 9.866 1.00 92.44 192 LEU A O 1
ATOM 1386 N N . ARG A 1 193 ? 6.786 2.342 9.824 1.00 93.44 193 ARG A N 1
ATOM 1387 C CA . ARG A 1 193 ? 7.934 2.968 9.170 1.00 93.44 193 ARG A CA 1
ATOM 1388 C C . ARG A 1 193 ? 8.354 2.167 7.948 1.00 93.44 193 ARG A C 1
ATOM 1390 O O . ARG A 1 193 ? 8.577 0.964 8.044 1.00 93.44 193 ARG A O 1
ATOM 1397 N N . TRP A 1 194 ? 8.548 2.876 6.845 1.00 93.62 194 TRP A N 1
ATOM 1398 C CA . TRP A 1 194 ? 9.158 2.373 5.627 1.00 93.62 194 TRP A CA 1
ATOM 1399 C C . TRP A 1 194 ? 10.552 2.985 5.464 1.00 93.62 194 TRP A C 1
ATOM 1401 O O . TRP A 1 194 ? 10.700 4.209 5.407 1.00 93.62 194 TRP A O 1
ATOM 1411 N N . GLN A 1 195 ? 11.579 2.137 5.490 1.00 91.19 195 GLN A N 1
ATOM 1412 C CA . GLN A 1 195 ? 12.982 2.550 5.453 1.00 91.19 195 GLN A CA 1
ATOM 1413 C C . GLN A 1 195 ? 13.550 2.481 4.038 1.00 91.19 195 GLN A C 1
ATOM 1415 O O . GLN A 1 195 ? 13.408 1.449 3.384 1.00 91.19 195 GLN A O 1
ATOM 1420 N N . ARG A 1 196 ? 14.267 3.536 3.635 1.00 87.19 196 ARG A N 1
ATOM 1421 C CA . ARG A 1 196 ? 14.961 3.675 2.346 1.00 87.19 196 ARG A CA 1
ATOM 1422 C C . ARG A 1 196 ? 14.064 3.370 1.135 1.00 87.19 196 ARG A C 1
ATOM 1424 O O . ARG A 1 196 ? 14.424 2.510 0.330 1.00 87.19 196 ARG A O 1
ATOM 1431 N N . PRO A 1 197 ? 12.897 4.028 1.008 1.00 88.56 197 PRO A N 1
ATOM 1432 C CA . PRO A 1 197 ? 12.067 3.851 -0.173 1.00 88.56 197 PRO A CA 1
ATOM 1433 C C . PRO A 1 197 ? 12.796 4.404 -1.410 1.00 88.56 197 PRO A C 1
ATOM 1435 O O . PRO A 1 197 ? 13.269 5.542 -1.367 1.00 88.56 197 PRO A O 1
ATOM 1438 N N . PRO A 1 198 ? 12.901 3.645 -2.514 1.00 88.25 198 PRO A N 1
ATOM 1439 C CA . PRO A 1 198 ? 13.406 4.195 -3.764 1.00 88.25 198 PRO A CA 1
ATOM 1440 C C . PRO A 1 198 ? 12.418 5.209 -4.350 1.00 88.25 198 PRO A C 1
ATOM 1442 O O . PRO A 1 198 ? 11.229 5.211 -4.017 1.00 88.25 198 PRO A O 1
ATOM 1445 N N . GLU A 1 199 ? 12.894 6.060 -5.254 1.00 90.25 199 GLU A N 1
ATOM 1446 C CA . GLU A 1 199 ? 12.010 6.972 -5.980 1.00 90.25 199 GLU A CA 1
ATOM 1447 C C . GLU A 1 199 ? 10.959 6.197 -6.780 1.00 90.25 199 GLU A C 1
ATOM 1449 O O . GLU A 1 199 ? 11.228 5.110 -7.297 1.00 90.25 199 GLU A O 1
ATOM 1454 N N . TRP A 1 200 ? 9.761 6.772 -6.897 1.00 89.69 200 TRP A N 1
ATOM 1455 C CA . TRP A 1 200 ? 8.648 6.187 -7.655 1.00 89.69 200 TRP A CA 1
ATOM 1456 C C . TRP A 1 200 ? 8.283 4.766 -7.204 1.00 89.69 200 TRP A C 1
ATOM 1458 O O . TRP A 1 200 ? 7.996 3.886 -8.016 1.00 89.69 200 TRP A O 1
ATOM 1468 N N . SER A 1 201 ? 8.267 4.550 -5.887 1.00 92.19 201 SER A N 1
ATOM 1469 C CA . SER A 1 201 ? 7.894 3.279 -5.268 1.00 92.19 201 SER A CA 1
ATOM 1470 C C . SER A 1 201 ? 6.691 3.425 -4.343 1.00 92.19 201 SER A C 1
ATOM 1472 O O . SER A 1 201 ? 6.352 4.517 -3.875 1.00 92.19 201 SER A O 1
ATOM 1474 N N . GLY A 1 202 ? 5.978 2.323 -4.131 1.00 93.12 202 GLY A N 1
ATOM 1475 C CA . GLY A 1 202 ? 4.806 2.295 -3.268 1.00 93.12 202 GLY A CA 1
ATOM 1476 C C . GLY A 1 202 ? 4.778 1.044 -2.412 1.00 93.12 202 GLY A C 1
ATOM 1477 O O . GLY A 1 202 ? 5.424 0.047 -2.723 1.00 93.12 202 GLY A O 1
ATOM 1478 N N . THR A 1 203 ? 4.014 1.103 -1.331 1.00 95.81 203 THR A N 1
ATOM 1479 C CA . THR A 1 203 ? 3.744 -0.057 -0.489 1.00 95.81 203 THR A CA 1
ATOM 1480 C C . THR A 1 203 ? 2.392 0.077 0.194 1.00 95.81 203 THR A C 1
ATOM 1482 O O . THR A 1 203 ? 1.871 1.181 0.390 1.00 95.81 203 THR A O 1
ATOM 1485 N N . VAL A 1 204 ? 1.813 -1.067 0.539 1.00 96.75 204 VAL A N 1
ATOM 1486 C CA . VAL A 1 204 ? 0.533 -1.164 1.235 1.00 96.75 204 VAL A CA 1
ATOM 1487 C C . VAL A 1 204 ? 0.713 -2.036 2.465 1.00 96.75 204 VAL A C 1
ATOM 1489 O O . VAL A 1 204 ? 1.372 -3.067 2.395 1.00 96.75 204 VAL A O 1
ATOM 1492 N N . ALA A 1 205 ? 0.106 -1.648 3.579 1.00 96.75 205 ALA A N 1
ATOM 1493 C CA . ALA A 1 205 ? 0.067 -2.429 4.805 1.00 96.75 205 ALA A CA 1
ATOM 1494 C C . ALA A 1 205 ? -1.365 -2.497 5.337 1.00 96.75 205 ALA A C 1
ATOM 1496 O O . ALA A 1 205 ? -2.055 -1.479 5.420 1.00 96.75 205 ALA A O 1
ATOM 1497 N N . LEU A 1 206 ? -1.798 -3.696 5.713 1.00 96.06 206 LEU A N 1
ATOM 1498 C CA . LEU A 1 206 ? -3.032 -3.942 6.443 1.00 96.06 206 LEU A CA 1
ATOM 1499 C C . LEU A 1 206 ? -2.675 -4.303 7.882 1.00 96.06 206 LEU A C 1
ATOM 1501 O O . LEU A 1 206 ? -1.813 -5.152 8.114 1.00 96.06 206 LEU A O 1
ATOM 1505 N N . LEU A 1 207 ? -3.325 -3.640 8.830 1.00 94.56 207 LEU A N 1
ATOM 1506 C CA . LEU A 1 207 ? -3.058 -3.797 10.251 1.00 94.56 207 LEU A CA 1
ATOM 1507 C C . LEU A 1 207 ? -4.340 -4.060 11.032 1.00 94.56 207 LEU A C 1
ATOM 1509 O O . LEU A 1 207 ? -5.403 -3.540 10.672 1.00 94.56 207 LEU A O 1
ATOM 1513 N N . SER A 1 208 ? -4.201 -4.782 12.139 1.00 92.25 208 SER A N 1
ATOM 1514 C CA . SER A 1 208 ? -5.258 -5.013 13.123 1.00 92.25 208 SER A CA 1
ATOM 1515 C C . SER A 1 208 ? -4.757 -4.790 14.552 1.00 92.25 208 SER A C 1
ATOM 1517 O O . SER A 1 208 ? -3.547 -4.752 14.783 1.00 92.25 208 SER A O 1
ATOM 1519 N N . ARG A 1 209 ? -5.674 -4.595 15.501 1.00 87.06 209 ARG A N 1
ATOM 1520 C CA . ARG A 1 209 ? -5.411 -4.577 16.946 1.00 87.06 209 ARG A CA 1
ATOM 1521 C C . ARG A 1 209 ? -6.571 -5.199 17.717 1.00 87.06 209 ARG A C 1
ATOM 1523 O O . ARG A 1 209 ? -7.707 -5.151 17.189 1.00 87.06 209 ARG A O 1
#

Radius of gyration: 20.91 Å; chains: 1; bounding box: 52×55×69 Å

Sequence (209 aa):
MFAFLGSAGWPYGRAAPGKRMRRRSASLGREAIPPRPERSAILAEDSGAALVYKLAAGFLGRICLSGDPDRLDEHQWALVREALDLYGRAAPLIDDGTTRQGGTRGAALRNAVGRQSVVRLSPDGLRALVVLHAFADPDESLSVTLLDEGVEGGEGGGSGSGGDSGSGAAWALDASLLADGTGALSLAGGRLRWQRPPEWSGTVALLSR

Secondary structure (DSSP, 8-state):
--------PPP---PPS-----PPPPPS---PPPS----EEE-TT--HHHHHHHHHHHTTS---EEE-GGG--HHHHHHHHHHHHHHHHHHHHHHHPEEEEES-B-S-STT-BBEEEEEEE-TTSSEEEEEEEE-BS--SEEEEE----------------------PPPPEEEEEE--TTS-EEEEETTEEEEESPPTTEEEEEEEE-

Foldseek 3Di:
DDDDDDDDDDDPDDDDDDDPPDPDDDDDDDPDLPPQPPELEDEQPDDLQLLQLSLLSCLLAHDDYHHCPVNHDPVSVVLVVQSVVVCVVCVQQRPAWDKDKDWDFDPDPVQTAEWIWIWTAHPQRFKIKIKIWHAHHYDQKDKDASDLDGPPPDDDDDDDDDDDPDPRPAKDFPDKRAGPPQADWDGDPRMIMGGRGDHSGMMMTMIGD